Protein AF-A0AA35WJM1-F1 (afdb_monomer)

Structure (mmCIF, N/CA/C/O backbone):
data_AF-A0AA35WJM1-F1
#
_entry.id   AF-A0AA35WJM1-F1
#
loop_
_atom_site.group_PDB
_atom_site.id
_atom_site.type_symbol
_atom_site.label_atom_id
_atom_site.label_alt_id
_atom_site.label_comp_id
_atom_site.label_asym_id
_atom_site.label_entity_id
_atom_site.label_seq_id
_atom_site.pdbx_PDB_ins_code
_atom_site.Cartn_x
_atom_site.Cartn_y
_atom_site.Cartn_z
_atom_site.occupancy
_atom_site.B_iso_or_equiv
_atom_site.auth_seq_id
_atom_site.auth_comp_id
_atom_site.auth_asym_id
_atom_site.auth_atom_id
_atom_site.pdbx_PDB_model_num
ATOM 1 N N . GLN A 1 1 ? 12.726 -0.396 -6.901 1.00 80.81 1 GLN A N 1
ATOM 2 C CA . GLN A 1 1 ? 12.235 -0.522 -8.298 1.00 80.81 1 GLN A CA 1
ATOM 3 C C . GLN A 1 1 ? 11.379 0.665 -8.768 1.00 80.81 1 GLN A C 1
ATOM 5 O O . GLN A 1 1 ? 11.666 1.191 -9.836 1.00 80.81 1 GLN A O 1
ATOM 10 N N . ALA A 1 2 ? 10.385 1.154 -8.006 1.00 85.00 2 ALA A N 1
ATOM 11 C CA . ALA A 1 2 ? 9.536 2.282 -8.446 1.00 85.00 2 ALA A CA 1
ATOM 12 C C . ALA A 1 2 ? 10.323 3.560 -8.781 1.00 85.00 2 ALA A C 1
ATOM 14 O O . ALA A 1 2 ? 10.049 4.209 -9.788 1.00 85.00 2 ALA A O 1
ATOM 15 N N . ASN A 1 3 ? 11.353 3.871 -7.989 1.00 84.44 3 ASN A N 1
ATOM 16 C CA . ASN A 1 3 ? 12.222 5.023 -8.235 1.00 84.44 3 ASN A CA 1
ATOM 17 C C . ASN A 1 3 ? 12.942 4.928 -9.590 1.00 84.44 3 ASN A C 1
ATOM 19 O O . ASN A 1 3 ? 12.995 5.923 -10.305 1.00 84.44 3 ASN A O 1
ATOM 23 N N . TYR A 1 4 ? 13.419 3.738 -9.981 1.00 90.00 4 TYR A N 1
ATOM 24 C CA . TYR A 1 4 ? 14.008 3.528 -11.309 1.00 90.00 4 TYR A CA 1
ATOM 25 C C . TYR A 1 4 ? 12.977 3.760 -12.414 1.00 90.00 4 TYR A C 1
ATOM 27 O O . TYR A 1 4 ? 13.261 4.488 -13.359 1.00 90.00 4 TYR A O 1
ATOM 35 N N . SER A 1 5 ? 11.764 3.220 -12.265 1.00 89.75 5 SER A N 1
ATOM 36 C CA . SER A 1 5 ? 10.687 3.412 -13.244 1.00 89.75 5 SER A CA 1
ATOM 37 C C . SER A 1 5 ? 10.339 4.896 -13.436 1.00 89.75 5 SER A C 1
ATOM 39 O O . SER A 1 5 ? 10.295 5.377 -14.563 1.00 89.75 5 SER A O 1
ATOM 41 N N . VAL A 1 6 ? 10.184 5.657 -12.344 1.00 87.94 6 VAL A N 1
ATOM 42 C CA . VAL A 1 6 ? 9.911 7.109 -12.397 1.00 87.94 6 VAL A CA 1
ATOM 43 C C . VAL A 1 6 ? 11.079 7.900 -12.990 1.00 87.94 6 VAL A C 1
ATOM 45 O O . VAL A 1 6 ? 10.859 8.884 -13.697 1.00 87.94 6 VAL A O 1
ATOM 48 N N . HIS A 1 7 ? 12.317 7.503 -12.692 1.00 88.50 7 HIS A N 1
ATOM 49 C CA . HIS A 1 7 ? 13.517 8.148 -13.223 1.00 88.50 7 HIS A CA 1
ATOM 50 C C . HIS A 1 7 ? 13.622 7.973 -14.742 1.00 88.50 7 HIS A C 1
ATOM 52 O O . HIS A 1 7 ? 13.688 8.966 -15.464 1.00 88.50 7 HIS A O 1
ATOM 58 N N . PHE A 1 8 ? 13.552 6.730 -15.230 1.00 91.38 8 PHE A N 1
ATOM 59 C CA . PHE A 1 8 ? 13.695 6.410 -16.655 1.00 91.38 8 PHE A CA 1
ATOM 60 C C . PHE A 1 8 ? 12.439 6.703 -17.492 1.00 91.38 8 PHE A C 1
ATOM 62 O O . PHE A 1 8 ? 12.526 6.733 -18.715 1.00 91.38 8 PHE A O 1
ATOM 69 N N . SER A 1 9 ? 11.282 6.979 -16.875 1.00 90.25 9 SER A N 1
ATOM 70 C CA . SER A 1 9 ? 10.090 7.443 -17.604 1.00 90.25 9 SER A CA 1
ATOM 71 C C . SER A 1 9 ? 10.141 8.925 -17.983 1.00 90.25 9 SER A C 1
ATOM 73 O O . SER A 1 9 ? 9.301 9.395 -18.749 1.00 90.25 9 SER A O 1
ATOM 75 N N . ARG A 1 10 ? 11.070 9.698 -17.404 1.00 85.81 10 ARG A N 1
ATOM 76 C CA . ARG A 1 10 ? 11.228 11.114 -17.750 1.00 85.81 10 ARG A CA 1
ATOM 77 C C . ARG A 1 10 ? 11.947 11.217 -19.096 1.00 85.81 10 ARG A C 1
ATOM 79 O O . ARG A 1 10 ? 13.007 10.605 -19.239 1.00 85.81 10 ARG A O 1
ATOM 86 N N . PRO A 1 11 ? 11.413 11.989 -20.059 1.00 82.31 11 PRO A N 1
ATOM 87 C CA . PRO A 1 11 ? 12.089 12.207 -21.328 1.00 82.31 11 PRO A CA 1
ATOM 88 C C . PRO A 1 11 ? 13.495 12.753 -21.095 1.00 82.31 11 PRO A C 1
ATOM 90 O O . PRO A 1 11 ? 13.686 13.662 -20.282 1.00 82.31 11 PRO A O 1
ATOM 93 N N . PHE A 1 12 ? 14.464 12.205 -21.821 1.00 74.44 12 PHE A N 1
ATOM 94 C CA . PHE A 1 12 ? 15.796 12.782 -21.886 1.00 74.44 12 PHE A CA 1
ATOM 95 C C . PHE A 1 12 ? 15.701 14.208 -22.449 1.00 74.44 12 PHE A C 1
ATOM 97 O O . PHE A 1 12 ? 15.016 14.440 -23.446 1.00 74.44 12 PHE A O 1
ATOM 104 N N . GLN A 1 13 ? 16.341 15.169 -21.782 1.00 71.19 13 GLN A N 1
ATOM 105 C CA . GLN A 1 13 ? 16.438 16.544 -22.267 1.00 71.19 13 GLN A CA 1
ATOM 106 C C . GLN A 1 13 ? 17.813 16.721 -22.913 1.00 71.19 13 GLN A C 1
ATOM 108 O O . GLN A 1 13 ? 18.816 16.755 -22.208 1.00 71.19 13 GLN A O 1
ATOM 113 N N . ASP A 1 14 ? 17.847 16.870 -24.241 1.00 61.84 14 ASP A N 1
ATOM 114 C CA . ASP A 1 14 ? 19.075 16.995 -25.055 1.00 61.84 14 ASP A CA 1
ATOM 115 C C . ASP A 1 14 ? 20.048 18.099 -24.594 1.00 61.84 14 ASP A C 1
ATOM 117 O O . ASP A 1 14 ? 21.207 18.112 -24.994 1.00 61.84 14 ASP A O 1
ATOM 121 N N . SER A 1 15 ? 19.608 19.044 -23.758 1.00 63.22 15 SER A N 1
ATOM 122 C CA . SER A 1 15 ? 20.432 20.148 -23.254 1.00 63.22 15 SER A CA 1
ATOM 123 C C . SER A 1 15 ? 21.309 19.803 -22.045 1.00 63.22 15 SER A C 1
ATOM 125 O O . SER A 1 15 ? 22.095 20.649 -21.621 1.00 63.22 15 SER A O 1
ATOM 127 N N . SER A 1 16 ? 21.154 18.622 -21.441 1.00 59.75 16 SER A N 1
ATOM 128 C CA . SER A 1 16 ? 22.024 18.157 -20.357 1.00 59.75 16 SER A CA 1
ATOM 129 C C . SER A 1 16 ? 22.941 17.053 -20.872 1.00 59.75 16 SER A C 1
ATOM 131 O O . SER A 1 16 ? 22.455 15.970 -21.179 1.00 59.75 16 SER A O 1
ATOM 133 N N . ASP A 1 17 ? 24.256 17.282 -20.892 1.00 61.25 17 ASP A N 1
ATOM 134 C CA . ASP A 1 17 ? 25.304 16.282 -21.196 1.00 61.25 17 ASP A CA 1
ATOM 135 C C . ASP A 1 17 ? 25.370 15.113 -20.175 1.00 61.25 17 ASP A C 1
ATOM 137 O O . ASP A 1 17 ? 26.395 14.453 -20.027 1.00 61.25 17 ASP A O 1
ATOM 141 N N . VAL A 1 18 ? 24.301 14.863 -19.414 1.00 75.31 18 VAL A N 1
ATOM 142 C CA . VAL A 1 18 ? 24.260 13.905 -18.304 1.00 75.31 18 VAL A CA 1
ATOM 143 C C . VAL A 1 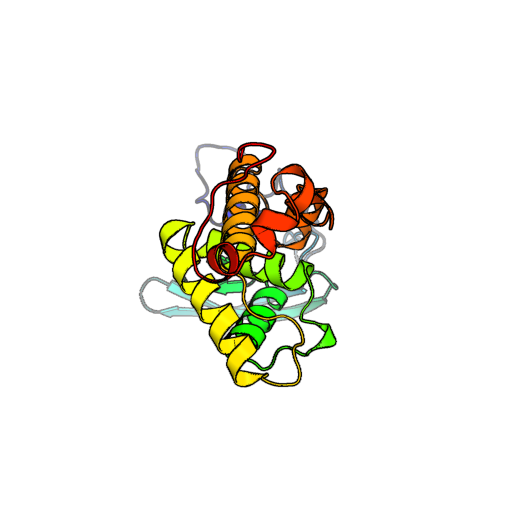18 ? 23.505 12.662 -18.747 1.00 75.31 18 VAL A C 1
ATOM 145 O O . VAL A 1 18 ? 22.308 12.718 -19.033 1.00 75.31 18 V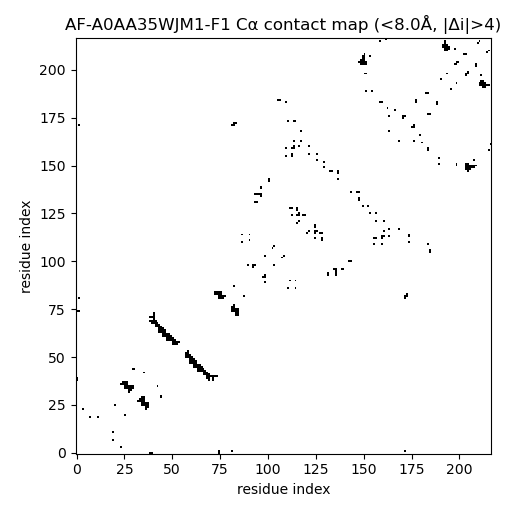AL A O 1
ATOM 148 N N . CYS A 1 19 ? 24.186 11.521 -18.779 1.00 84.88 19 CYS A N 1
ATOM 149 C CA . CYS A 1 19 ? 23.563 10.247 -19.104 1.00 84.88 19 CYS A CA 1
ATOM 150 C C . CYS A 1 19 ? 22.584 9.854 -17.985 1.00 84.88 19 CYS A C 1
ATOM 152 O O . CYS A 1 19 ? 22.898 9.956 -16.799 1.00 84.88 19 CYS A O 1
ATOM 154 N N . GLN A 1 20 ? 21.393 9.345 -18.334 1.00 87.56 20 GLN A N 1
ATOM 155 C CA . GLN A 1 20 ? 20.390 8.926 -17.338 1.00 87.56 20 GLN A CA 1
ATOM 156 C C . GLN A 1 20 ? 20.901 7.830 -16.388 1.00 87.56 20 GLN A C 1
ATOM 158 O O . GLN A 1 20 ? 20.326 7.633 -15.319 1.00 87.56 20 GLN A O 1
ATOM 163 N N . PHE A 1 21 ? 21.967 7.121 -16.762 1.00 90.25 21 PHE A N 1
ATOM 164 C CA . PHE A 1 21 ? 22.593 6.087 -15.947 1.00 90.25 21 PHE A CA 1
ATOM 165 C C . PHE A 1 21 ? 23.644 6.626 -14.964 1.00 90.25 21 PHE A C 1
ATOM 167 O O . PHE A 1 21 ? 23.962 5.923 -14.009 1.00 90.25 21 PHE A O 1
ATOM 174 N N . ASP A 1 22 ? 24.150 7.855 -15.132 1.00 88.81 22 ASP A N 1
ATOM 175 C CA . ASP A 1 22 ? 25.272 8.386 -14.334 1.00 88.81 22 ASP A CA 1
ATOM 176 C C . ASP A 1 22 ? 24.962 8.444 -12.831 1.00 88.81 22 ASP A C 1
ATOM 178 O O . ASP A 1 22 ? 25.840 8.240 -11.995 1.00 88.81 22 ASP A O 1
ATOM 182 N N . SER A 1 23 ? 23.701 8.701 -12.476 1.00 85.94 23 SER A N 1
ATOM 183 C CA . SER A 1 23 ? 23.230 8.796 -11.090 1.00 85.94 23 SER A CA 1
ATOM 184 C C . SER A 1 23 ? 22.529 7.534 -10.578 1.00 85.94 23 SER A C 1
ATOM 186 O O . SER A 1 23 ? 22.021 7.531 -9.455 1.00 85.94 23 SER A O 1
ATOM 188 N N . ILE A 1 24 ? 22.487 6.461 -11.374 1.00 91.88 24 ILE A N 1
ATOM 189 C CA . ILE A 1 24 ? 21.757 5.232 -11.051 1.00 91.88 24 ILE A CA 1
ATOM 190 C C . ILE A 1 24 ? 22.737 4.068 -10.885 1.00 91.88 24 ILE A C 1
ATOM 192 O O . ILE A 1 24 ? 23.507 3.801 -11.803 1.00 91.88 24 ILE A O 1
ATOM 196 N N . PRO A 1 25 ? 22.707 3.319 -9.767 1.00 93.00 25 PRO A N 1
ATOM 197 C CA . PRO A 1 25 ? 23.532 2.123 -9.608 1.00 93.00 25 PRO A CA 1
ATOM 198 C C . PRO A 1 25 ? 23.250 1.074 -10.697 1.00 93.00 25 PRO A C 1
ATOM 200 O O . PRO A 1 25 ? 22.142 0.544 -10.800 1.00 93.00 25 PRO A O 1
ATOM 203 N N . HIS A 1 26 ? 24.263 0.778 -11.510 1.00 95.06 26 HIS A N 1
ATOM 204 C CA . HIS A 1 26 ? 24.202 -0.192 -12.601 1.00 95.06 26 HIS A CA 1
ATOM 205 C C . HIS A 1 26 ? 25.591 -0.787 -12.870 1.00 95.06 26 HIS A C 1
ATOM 207 O O . HIS A 1 26 ? 26.607 -0.261 -12.410 1.00 95.06 26 HIS A O 1
ATOM 213 N N . HIS A 1 27 ? 25.647 -1.865 -13.648 1.00 93.12 27 HIS A N 1
ATOM 214 C CA . HIS A 1 27 ? 26.896 -2.448 -14.131 1.00 93.12 27 HIS A CA 1
ATOM 215 C C . HIS A 1 27 ? 26.836 -2.750 -15.634 1.00 93.12 27 HIS A C 1
ATOM 217 O O . HIS A 1 27 ? 25.808 -3.160 -16.168 1.00 93.12 27 HIS A O 1
ATOM 223 N N . SER A 1 28 ? 27.962 -2.592 -16.333 1.00 90.75 28 SER A N 1
ATOM 224 C CA . SER A 1 28 ? 28.066 -2.787 -17.793 1.00 90.75 28 SER A CA 1
ATOM 225 C C . SER A 1 28 ? 28.464 -4.212 -18.196 1.00 90.75 28 SER A C 1
ATOM 227 O O . SER A 1 28 ? 29.056 -4.420 -19.252 1.00 90.75 28 SER A O 1
ATOM 229 N N . SER A 1 29 ? 28.180 -5.211 -17.355 1.00 90.44 29 SER A N 1
ATOM 230 C CA . SER A 1 29 ? 28.469 -6.621 -17.675 1.00 90.44 29 SER A CA 1
ATOM 231 C C . SER A 1 29 ? 27.396 -7.289 -18.543 1.00 90.44 29 SER A C 1
ATOM 233 O O . SER A 1 29 ? 27.476 -8.493 -18.792 1.00 90.44 29 SER A O 1
ATOM 235 N N . GLY A 1 30 ? 26.396 -6.532 -19.007 1.00 87.38 30 GLY A N 1
ATOM 236 C CA . GLY A 1 30 ? 25.427 -7.029 -19.972 1.00 87.38 30 GLY A CA 1
ATOM 237 C C . GLY A 1 30 ? 26.061 -7.344 -21.325 1.00 87.38 30 GLY A C 1
ATOM 238 O O . GLY A 1 30 ? 27.142 -6.861 -21.672 1.00 87.38 30 GLY A O 1
ATOM 239 N N . HIS A 1 31 ? 25.377 -8.176 -22.107 1.00 89.19 31 HIS A N 1
ATOM 240 C CA . HIS A 1 31 ? 25.780 -8.517 -23.465 1.00 89.19 31 HIS A CA 1
ATOM 241 C C . HIS A 1 31 ? 26.066 -7.242 -24.276 1.00 89.19 31 HIS A C 1
ATOM 243 O O . HIS A 1 31 ? 25.243 -6.333 -24.306 1.00 89.19 31 HIS A O 1
ATOM 249 N N . LEU A 1 32 ? 27.242 -7.170 -24.911 1.00 91.06 32 LEU A N 1
ATOM 250 C CA . LEU A 1 32 ? 27.725 -5.993 -25.654 1.00 91.06 32 LEU A CA 1
ATOM 251 C C . LEU A 1 32 ? 27.819 -4.694 -24.826 1.00 91.06 32 LEU A C 1
ATOM 253 O O . LEU A 1 32 ? 27.781 -3.603 -25.385 1.00 91.06 32 LEU A O 1
ATOM 257 N N . GLY A 1 33 ? 27.966 -4.799 -23.504 1.00 91.75 33 GLY A N 1
ATOM 258 C CA . GLY A 1 33 ? 28.115 -3.645 -22.616 1.00 91.75 33 GLY A CA 1
ATOM 259 C C . GLY A 1 33 ? 26.803 -2.948 -22.259 1.00 91.75 33 GLY A C 1
ATOM 260 O O . GLY A 1 33 ? 26.842 -1.862 -21.682 1.00 91.75 33 GLY A O 1
ATOM 261 N N . VAL A 1 34 ? 25.648 -3.549 -22.577 1.00 93.19 34 VAL A N 1
ATOM 262 C CA . VAL A 1 34 ? 24.336 -3.009 -22.190 1.00 93.19 34 VAL A CA 1
ATOM 263 C C . VAL A 1 34 ? 24.269 -2.855 -20.659 1.00 93.19 34 VAL A C 1
ATOM 265 O O . VAL A 1 34 ? 24.566 -3.821 -19.946 1.00 93.19 34 VAL A O 1
ATOM 268 N N . PRO A 1 35 ? 23.888 -1.672 -20.135 1.00 94.44 35 PRO A N 1
ATOM 269 C CA . PRO A 1 35 ? 23.744 -1.455 -18.700 1.00 94.44 35 PRO A CA 1
ATOM 270 C C . PRO A 1 35 ? 22.697 -2.381 -18.077 1.00 94.44 35 PRO A C 1
ATOM 272 O O . PRO A 1 35 ? 21.580 -2.501 -18.581 1.00 94.44 35 PRO A O 1
ATOM 275 N N . ILE A 1 36 ? 23.039 -2.992 -16.946 1.00 94.50 36 ILE A N 1
ATOM 276 C CA . ILE A 1 36 ? 22.115 -3.755 -16.106 1.00 94.50 36 ILE A CA 1
ATOM 277 C C . ILE A 1 36 ? 21.941 -2.999 -14.794 1.00 94.50 36 ILE A C 1
ATOM 279 O O . ILE A 1 36 ? 22.919 -2.701 -14.111 1.00 94.50 36 ILE A O 1
ATOM 283 N N . LEU A 1 37 ? 20.693 -2.675 -14.462 1.00 94.31 37 LEU A N 1
ATOM 284 C CA . LEU A 1 37 ? 20.344 -2.016 -13.207 1.00 94.31 37 LEU A CA 1
ATOM 285 C C . LEU A 1 37 ? 20.508 -2.982 -12.030 1.00 94.31 37 LEU A C 1
ATOM 287 O O . LEU A 1 37 ? 20.144 -4.157 -12.123 1.00 94.31 37 LEU A O 1
ATOM 291 N N . ASN A 1 38 ? 20.998 -2.462 -10.908 1.00 91.31 38 ASN A N 1
ATOM 292 C CA . ASN A 1 38 ? 21.073 -3.229 -9.668 1.00 91.31 38 ASN A CA 1
ATOM 293 C C . ASN A 1 38 ? 19.664 -3.455 -9.084 1.00 91.31 38 ASN A C 1
ATOM 295 O O . ASN A 1 38 ? 18.702 -2.799 -9.482 1.00 91.31 38 ASN A O 1
ATOM 299 N N . ASP A 1 39 ? 19.534 -4.398 -8.148 1.00 88.75 39 ASP A N 1
ATOM 300 C CA . ASP A 1 39 ? 18.330 -4.603 -7.321 1.00 88.75 39 ASP A CA 1
ATOM 301 C C . ASP A 1 39 ? 17.005 -4.789 -8.096 1.00 88.75 39 ASP A C 1
ATOM 303 O O . ASP A 1 39 ? 15.916 -4.475 -7.606 1.00 88.75 39 ASP A O 1
ATOM 307 N N . CYS A 1 40 ? 17.078 -5.316 -9.320 1.00 91.69 40 CYS A N 1
ATOM 308 C CA . CYS A 1 40 ? 15.910 -5.713 -10.105 1.00 91.69 40 CYS A CA 1
ATOM 309 C C . CYS A 1 40 ? 15.424 -7.112 -9.701 1.00 91.69 40 CYS A C 1
ATOM 311 O O . CYS A 1 40 ? 16.243 -7.993 -9.427 1.00 91.69 40 CYS A O 1
ATOM 313 N N . SER A 1 41 ? 14.103 -7.339 -9.735 1.00 93.62 41 SER A N 1
ATOM 314 C CA . SER A 1 41 ? 13.510 -8.675 -9.519 1.00 93.62 41 SER A CA 1
ATOM 315 C C . SER A 1 41 ? 14.041 -9.716 -10.502 1.00 93.62 41 SER A C 1
ATOM 317 O O . SER A 1 41 ? 14.304 -10.859 -10.143 1.00 93.62 41 SER A O 1
ATOM 319 N N . SER A 1 42 ? 14.216 -9.316 -11.759 1.00 95.19 42 SER A N 1
ATOM 320 C CA . SER A 1 42 ? 14.732 -10.175 -12.820 1.00 95.19 42 SER A CA 1
ATOM 321 C C . SER A 1 42 ? 15.365 -9.342 -13.921 1.00 95.19 42 SER A C 1
ATOM 323 O O . SER A 1 42 ? 14.920 -8.222 -14.176 1.00 95.19 42 SER A O 1
ATOM 325 N N . VAL A 1 43 ? 16.346 -9.909 -14.619 1.00 95.88 43 VAL A N 1
ATOM 326 C CA . VAL A 1 43 ? 16.992 -9.284 -15.777 1.00 95.88 43 VAL A CA 1
ATOM 327 C C . VAL A 1 43 ? 16.916 -10.237 -16.962 1.00 95.88 43 VAL A C 1
ATOM 329 O O . VAL A 1 43 ? 17.337 -11.388 -16.868 1.00 95.88 43 VAL A O 1
ATOM 332 N N . LEU A 1 44 ? 16.409 -9.743 -18.093 1.00 96.12 44 LEU A N 1
ATOM 333 C CA . LEU A 1 44 ? 16.419 -10.441 -19.377 1.00 96.12 44 LEU A CA 1
ATOM 334 C C . LEU A 1 44 ? 17.347 -9.695 -20.334 1.00 96.12 44 LEU A C 1
ATOM 336 O O . LEU A 1 44 ? 17.087 -8.550 -20.694 1.00 96.12 44 LEU A O 1
ATOM 340 N N . GLN A 1 45 ? 18.428 -10.346 -20.751 1.00 96.44 45 GLN A N 1
ATOM 341 C CA . GLN A 1 45 ? 19.335 -9.808 -21.761 1.00 96.44 45 GLN A CA 1
ATOM 342 C C . GLN A 1 45 ? 18.958 -10.394 -23.114 1.00 96.44 45 GLN A C 1
ATOM 344 O O . GLN A 1 45 ? 18.967 -11.615 -23.289 1.00 96.44 45 GLN A O 1
ATOM 349 N N . CYS A 1 46 ? 18.637 -9.529 -24.070 1.00 96.00 46 CYS A N 1
ATOM 350 C CA . CYS A 1 46 ? 18.078 -9.923 -25.357 1.00 96.00 46 CYS A CA 1
ATOM 351 C C . CYS A 1 46 ? 18.919 -9.393 -26.521 1.00 96.00 46 CYS A C 1
ATOM 353 O O . CYS A 1 46 ? 19.571 -8.358 -26.415 1.00 96.00 46 CYS A O 1
ATOM 355 N N . SER A 1 47 ? 18.848 -10.085 -27.656 1.00 96.00 47 SER A N 1
ATOM 356 C CA . SER A 1 47 ? 19.219 -9.529 -28.965 1.00 96.00 47 SER A CA 1
ATOM 357 C C . SER A 1 47 ? 17.957 -9.218 -29.762 1.00 96.00 47 SER A C 1
ATOM 359 O O . SER A 1 47 ? 16.969 -9.949 -29.652 1.00 96.00 47 SER A O 1
ATOM 361 N N . THR A 1 48 ? 17.979 -8.152 -30.564 1.00 96.12 48 THR A N 1
ATOM 362 C CA . THR A 1 48 ? 16.879 -7.835 -31.483 1.00 96.12 48 THR A CA 1
ATOM 363 C C . THR A 1 48 ? 16.684 -8.983 -32.464 1.00 96.12 48 THR A C 1
ATOM 365 O O . THR A 1 48 ? 17.608 -9.345 -33.191 1.00 96.12 48 THR A O 1
ATOM 368 N N . HIS A 1 49 ? 15.481 -9.549 -32.476 1.00 97.38 49 HIS A N 1
ATOM 369 C CA . HIS A 1 49 ? 15.090 -10.600 -33.406 1.00 97.38 49 HIS A CA 1
ATOM 370 C C . HIS A 1 49 ? 14.242 -10.049 -34.553 1.00 97.38 49 HIS A C 1
ATOM 372 O O . HIS A 1 49 ? 14.526 -10.361 -35.705 1.00 97.38 49 HIS A O 1
ATOM 378 N N . ASP A 1 50 ? 13.238 -9.229 -34.236 1.00 97.94 50 ASP A N 1
ATOM 379 C CA . ASP A 1 50 ? 12.341 -8.610 -35.217 1.00 97.94 50 ASP A CA 1
ATOM 380 C C . ASP A 1 50 ? 11.742 -7.304 -34.654 1.00 97.94 50 ASP A C 1
ATOM 382 O O . ASP A 1 50 ? 11.744 -7.091 -33.438 1.00 97.94 50 ASP A O 1
ATOM 386 N N . MET A 1 51 ? 11.231 -6.426 -35.518 1.00 97.94 51 MET A N 1
ATOM 387 C CA . MET A 1 51 ? 10.560 -5.179 -35.133 1.00 97.94 51 MET A CA 1
ATOM 388 C C . MET A 1 51 ? 9.411 -4.872 -36.090 1.00 97.94 51 MET A C 1
ATOM 390 O O . MET A 1 51 ? 9.627 -4.676 -37.286 1.00 97.94 51 MET A O 1
ATOM 394 N N . HIS A 1 52 ? 8.193 -4.754 -35.561 1.00 97.94 52 HIS A N 1
ATOM 395 C CA . HIS A 1 52 ? 7.009 -4.386 -36.345 1.00 97.94 52 HIS A CA 1
ATOM 396 C C . HIS A 1 52 ? 6.478 -3.020 -35.916 1.00 97.94 52 HIS A C 1
ATOM 398 O O . HIS A 1 52 ? 6.424 -2.709 -34.728 1.00 97.94 52 HIS A O 1
ATOM 404 N N . THR A 1 53 ? 6.042 -2.205 -36.875 1.00 98.12 53 THR A N 1
ATOM 405 C CA . THR A 1 53 ? 5.341 -0.944 -36.588 1.00 98.12 53 THR A CA 1
ATOM 406 C C . THR A 1 53 ? 3.847 -1.209 -36.440 1.00 98.12 53 THR A C 1
ATOM 408 O O . THR A 1 53 ? 3.214 -1.719 -37.364 1.00 98.12 53 THR A O 1
ATOM 411 N N . VAL A 1 54 ? 3.281 -0.846 -35.290 1.00 97.19 54 VAL A N 1
ATOM 412 C CA . VAL A 1 54 ? 1.864 -1.021 -34.956 1.00 97.19 54 VAL A CA 1
ATOM 413 C C . VAL A 1 54 ? 1.313 0.320 -34.480 1.00 97.19 54 VAL A C 1
ATOM 415 O O . VAL A 1 54 ? 1.531 0.727 -33.341 1.00 97.19 54 VAL A O 1
ATOM 418 N N . GLY A 1 55 ? 0.606 1.021 -35.369 1.00 96.56 55 GLY A N 1
ATOM 419 C CA . GLY A 1 55 ? 0.109 2.370 -35.091 1.00 96.56 55 GLY A CA 1
ATOM 420 C C . GLY A 1 55 ? 1.256 3.358 -34.869 1.00 96.56 55 GLY A C 1
ATOM 421 O O . GLY A 1 55 ? 2.093 3.548 -35.747 1.00 96.56 55 GLY A O 1
ATOM 422 N N . ASP A 1 56 ? 1.273 3.977 -33.694 1.00 97.12 56 ASP A N 1
ATOM 423 C CA . ASP A 1 56 ? 2.276 4.929 -33.207 1.00 97.12 56 ASP A CA 1
ATOM 424 C C . ASP A 1 56 ? 3.401 4.274 -32.379 1.00 97.12 56 ASP A C 1
ATOM 426 O O . ASP A 1 56 ? 4.243 4.977 -31.822 1.00 97.12 56 ASP A O 1
ATOM 430 N N . HIS A 1 57 ? 3.448 2.939 -32.310 1.00 96.88 57 HIS A N 1
ATOM 431 C CA . HIS A 1 57 ? 4.445 2.188 -31.543 1.00 96.88 57 HIS A CA 1
ATOM 432 C C . HIS A 1 57 ? 5.244 1.212 -32.420 1.00 96.88 57 HIS A C 1
ATOM 434 O O . HIS A 1 57 ? 4.768 0.712 -33.442 1.00 96.88 57 HIS A O 1
ATOM 440 N N . HIS A 1 58 ? 6.458 0.878 -31.976 1.00 97.25 58 HIS A N 1
ATOM 441 C CA . HIS A 1 58 ? 7.233 -0.245 -32.504 1.00 97.25 58 HIS A CA 1
ATOM 442 C C . HIS A 1 58 ? 7.212 -1.399 -31.503 1.00 97.25 58 HIS A C 1
ATOM 444 O O . HIS A 1 58 ? 7.639 -1.246 -30.359 1.00 97.25 58 HIS A O 1
ATOM 450 N N . VAL A 1 59 ? 6.741 -2.564 -31.939 1.00 97.19 59 VAL A N 1
ATOM 451 C CA . VAL A 1 59 ? 6.816 -3.807 -31.170 1.00 97.19 59 VAL A CA 1
ATOM 452 C C . VAL A 1 59 ? 8.140 -4.481 -31.501 1.00 97.19 59 VAL A C 1
ATOM 454 O O . VAL A 1 59 ? 8.351 -4.922 -32.629 1.00 97.19 59 VAL A O 1
ATOM 457 N N . TRP A 1 60 ? 9.034 -4.547 -30.517 1.00 97.31 60 TRP A N 1
ATOM 458 C CA . TRP A 1 60 ? 10.328 -5.214 -30.636 1.00 97.31 60 TRP A CA 1
ATOM 459 C C . TRP A 1 60 ? 10.240 -6.635 -30.087 1.00 97.31 60 TRP A C 1
ATOM 461 O O . TRP A 1 60 ? 9.882 -6.845 -28.928 1.00 97.31 60 TRP A O 1
ATOM 471 N N . TYR A 1 61 ? 10.618 -7.613 -30.903 1.00 97.38 61 TYR A N 1
ATOM 472 C CA . TYR A 1 61 ? 10.748 -9.006 -30.501 1.00 97.38 61 TYR A CA 1
ATOM 473 C C . TYR A 1 61 ? 12.214 -9.281 -30.171 1.00 97.38 61 TYR A C 1
ATOM 475 O O . TYR A 1 61 ? 13.091 -9.148 -31.025 1.00 97.38 61 TYR A O 1
ATOM 483 N N . GLY A 1 62 ? 12.494 -9.644 -28.920 1.00 96.94 62 GLY A N 1
ATOM 484 C CA . GLY A 1 62 ? 13.842 -9.949 -28.445 1.00 96.94 62 GLY A CA 1
ATOM 485 C C . GLY A 1 62 ? 14.068 -11.451 -28.281 1.00 96.94 62 GLY A C 1
ATOM 486 O O . GLY A 1 62 ? 13.276 -12.130 -27.630 1.00 96.94 62 GLY A O 1
ATOM 487 N N . LYS A 1 63 ? 15.177 -11.979 -28.809 1.00 97.56 63 LYS A N 1
ATOM 488 C CA . LYS A 1 63 ? 15.657 -13.323 -28.465 1.00 97.56 63 LYS A CA 1
ATOM 489 C C . LYS A 1 63 ? 16.435 -13.248 -27.153 1.00 97.56 63 LYS A C 1
ATOM 491 O O . LYS A 1 63 ? 17.498 -12.625 -27.118 1.00 97.56 63 LYS A O 1
ATOM 496 N N . VAL A 1 64 ? 15.929 -13.901 -26.106 1.00 97.44 64 VAL A N 1
ATOM 497 C CA . VAL A 1 64 ? 16.591 -13.976 -24.794 1.00 97.44 64 VAL A CA 1
ATOM 498 C C . VAL A 1 64 ? 17.909 -14.744 -24.924 1.00 97.44 64 VAL A C 1
ATOM 500 O O . VAL A 1 64 ? 17.936 -15.885 -25.382 1.00 97.44 64 VAL A O 1
ATOM 503 N N . LEU A 1 65 ? 19.003 -14.093 -24.536 1.00 96.75 65 LEU A N 1
ATOM 504 C CA . LEU A 1 65 ? 20.359 -14.641 -24.509 1.00 96.75 65 LEU A CA 1
ATOM 505 C C . LEU A 1 65 ? 20.747 -15.097 -23.102 1.00 96.75 65 LEU A C 1
ATOM 507 O O . LEU A 1 65 ? 21.417 -16.113 -22.939 1.00 96.75 65 LEU A O 1
ATOM 511 N N . HIS A 1 66 ? 20.325 -14.336 -22.092 1.00 95.88 66 HIS A N 1
ATOM 512 C CA . HIS A 1 66 ? 20.574 -14.622 -20.687 1.00 95.88 66 HIS A CA 1
ATOM 513 C C . HIS A 1 66 ? 19.398 -14.145 -19.832 1.00 95.88 66 HIS A C 1
ATOM 515 O O . HIS A 1 66 ? 18.769 -13.134 -20.151 1.00 95.88 66 HIS A O 1
ATOM 521 N N . ALA A 1 67 ? 19.124 -14.861 -18.745 1.00 96.62 67 ALA A N 1
ATOM 522 C CA . ALA A 1 67 ? 18.104 -14.516 -17.768 1.00 96.62 67 ALA A CA 1
ATOM 523 C C . ALA A 1 67 ? 18.653 -14.733 -16.356 1.00 96.62 67 ALA A C 1
ATOM 525 O O . ALA A 1 67 ? 19.284 -15.756 -16.090 1.00 96.62 67 ALA A O 1
ATOM 526 N N . SER A 1 68 ? 18.386 -13.789 -15.462 1.00 94.44 68 SER A N 1
ATOM 527 C CA . SER A 1 68 ? 18.671 -13.913 -14.035 1.00 94.44 68 SER A CA 1
ATOM 528 C C . SER A 1 68 ? 17.480 -13.438 -13.206 1.00 94.44 68 SER A C 1
ATOM 530 O O . SER A 1 68 ? 16.650 -12.654 -13.674 1.00 94.44 68 SER A O 1
ATOM 532 N N . GLN A 1 69 ? 17.395 -13.935 -11.975 1.00 95.31 69 GLN A N 1
ATOM 533 C CA . GLN A 1 69 ? 16.366 -13.586 -11.001 1.00 95.31 69 GLN A CA 1
ATOM 534 C C . GLN A 1 69 ? 17.012 -13.324 -9.644 1.00 95.31 69 GLN A C 1
ATOM 536 O O . GLN A 1 69 ? 18.030 -13.939 -9.324 1.00 95.31 69 GLN A O 1
ATOM 541 N N . ASN A 1 70 ? 16.388 -12.455 -8.861 1.00 90.25 70 ASN A N 1
ATOM 542 C CA . ASN A 1 70 ? 16.720 -12.185 -7.469 1.00 90.25 70 ASN A CA 1
ATOM 543 C C . ASN A 1 70 ? 15.440 -12.264 -6.626 1.00 90.25 70 ASN A C 1
ATOM 545 O O . ASN A 1 70 ? 14.334 -12.243 -7.164 1.00 90.25 70 ASN A O 1
ATOM 549 N N . ASP A 1 71 ? 15.587 -12.268 -5.303 1.00 86.75 71 ASP A N 1
ATOM 550 C CA . ASP A 1 71 ? 14.450 -12.340 -4.374 1.00 86.75 71 ASP A CA 1
ATOM 551 C C . ASP A 1 71 ? 13.707 -11.002 -4.197 1.00 86.75 71 ASP A C 1
ATOM 553 O O . ASP A 1 71 ? 12.723 -10.926 -3.462 1.00 86.75 71 ASP A O 1
ATOM 557 N N . THR A 1 72 ? 14.146 -9.933 -4.873 1.00 85.19 72 THR A N 1
ATOM 558 C CA . THR A 1 72 ? 13.467 -8.633 -4.834 1.00 85.19 72 THR A CA 1
ATOM 559 C C . THR A 1 72 ? 12.023 -8.783 -5.336 1.00 85.19 72 THR A C 1
ATOM 561 O O . THR A 1 72 ? 11.828 -9.153 -6.499 1.00 85.19 72 THR A O 1
ATOM 564 N N . PRO A 1 73 ? 10.995 -8.440 -4.537 1.00 84.81 73 PRO A N 1
ATOM 565 C CA . PRO A 1 73 ? 9.599 -8.560 -4.955 1.00 84.81 73 PRO A CA 1
ATOM 566 C C . PRO A 1 73 ? 9.288 -7.705 -6.193 1.00 84.81 73 PRO A C 1
ATOM 568 O O . PRO A 1 73 ? 9.777 -6.573 -6.267 1.00 84.81 73 PRO A O 1
ATOM 571 N N . PRO A 1 74 ? 8.473 -8.185 -7.155 1.00 89.38 74 PRO A N 1
ATOM 572 C CA . PRO A 1 74 ? 8.141 -7.415 -8.349 1.00 89.38 74 PRO A CA 1
ATOM 573 C C . PRO A 1 74 ? 7.337 -6.163 -8.013 1.00 89.38 74 PRO A C 1
ATOM 575 O O . PRO A 1 74 ? 6.485 -6.168 -7.123 1.00 89.38 74 PRO A O 1
ATOM 578 N N . LEU A 1 75 ? 7.558 -5.111 -8.797 1.00 87.44 75 LEU A N 1
ATOM 579 C CA . LEU A 1 75 ? 6.724 -3.919 -8.772 1.00 87.44 75 LEU A CA 1
ATOM 580 C C . LEU A 1 75 ? 5.508 -4.111 -9.680 1.00 87.44 75 LEU A C 1
ATOM 582 O O . LEU A 1 75 ? 5.662 -4.399 -10.866 1.00 87.44 75 LEU A O 1
ATOM 586 N N . LEU A 1 76 ? 4.310 -3.891 -9.147 1.00 88.25 76 LEU A N 1
ATOM 587 C CA . LEU A 1 76 ? 3.084 -3.854 -9.935 1.00 88.25 76 LEU A CA 1
ATOM 588 C C . LEU A 1 76 ? 2.780 -2.407 -10.346 1.00 88.25 76 LEU A C 1
ATOM 590 O O . LEU A 1 76 ? 2.893 -1.491 -9.535 1.00 88.25 76 LEU A O 1
ATOM 594 N N . TYR A 1 77 ? 2.368 -2.201 -11.596 1.00 85.69 77 TYR A N 1
ATOM 595 C CA . TYR A 1 77 ? 1.808 -0.934 -12.066 1.00 85.69 77 TYR A CA 1
ATOM 596 C C . TYR A 1 77 ? 0.411 -1.182 -12.633 1.00 85.69 77 TYR A C 1
ATOM 598 O O . TYR A 1 77 ? 0.257 -1.894 -13.625 1.00 85.69 77 TYR A O 1
ATOM 606 N N . TYR A 1 78 ? -0.607 -0.623 -11.983 1.00 83.56 78 TYR A N 1
ATOM 607 C CA . TYR A 1 78 ? -2.009 -0.786 -12.362 1.00 83.56 78 TYR A CA 1
ATOM 608 C C . TYR A 1 78 ? -2.801 0.464 -11.982 1.00 83.56 78 TYR A C 1
ATOM 610 O O . TYR A 1 78 ? -2.562 1.057 -10.933 1.00 83.56 78 TYR A O 1
ATOM 618 N N . ASP A 1 79 ? -3.731 0.863 -12.852 1.00 81.19 79 ASP A N 1
ATOM 619 C CA . ASP A 1 79 ? -4.564 2.061 -12.686 1.00 81.19 79 ASP A CA 1
ATOM 620 C C . ASP A 1 79 ? -3.756 3.321 -12.322 1.00 81.19 79 ASP A C 1
ATOM 622 O O . ASP A 1 79 ? -4.021 4.034 -11.358 1.00 81.19 79 ASP A O 1
ATOM 626 N N . ARG A 1 80 ? -2.700 3.571 -13.107 1.00 80.19 80 ARG A N 1
ATOM 627 C CA . ARG A 1 80 ? -1.797 4.725 -12.975 1.00 80.19 80 ARG A CA 1
ATOM 628 C C . ARG A 1 80 ? -1.036 4.824 -11.642 1.00 80.19 80 ARG A C 1
ATOM 630 O O . ARG A 1 80 ? -0.399 5.851 -11.409 1.00 80.19 80 ARG A O 1
ATOM 637 N N . SER A 1 81 ? -1.024 3.781 -10.810 1.00 77.81 81 SER A N 1
ATOM 638 C CA . SER A 1 81 ? -0.272 3.747 -9.551 1.00 77.81 81 SER A CA 1
ATOM 639 C 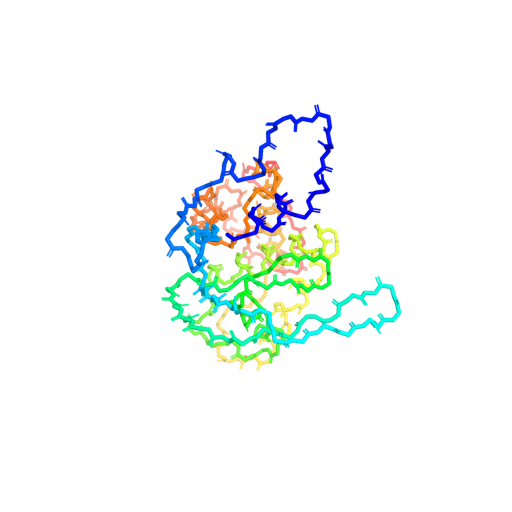C . SER A 1 81 ? 0.645 2.525 -9.431 1.00 77.81 81 SER A C 1
ATOM 641 O O . SER A 1 81 ? 0.434 1.486 -10.059 1.00 77.81 81 SER A O 1
ATOM 643 N N . TYR A 1 82 ? 1.703 2.676 -8.628 1.00 83.06 82 TYR A N 1
ATOM 644 C CA . TYR A 1 82 ? 2.598 1.583 -8.250 1.00 83.06 82 TYR A CA 1
ATOM 645 C C . TYR A 1 82 ? 2.064 0.853 -7.018 1.00 83.06 82 TYR A C 1
ATOM 647 O O . TYR A 1 82 ? 1.557 1.496 -6.102 1.00 83.06 82 TYR A O 1
ATOM 655 N N . ARG A 1 83 ? 2.206 -0.473 -7.002 1.00 81.75 83 ARG A N 1
ATOM 656 C CA . ARG A 1 83 ? 1.671 -1.393 -5.988 1.00 81.75 83 ARG A CA 1
ATOM 657 C C . ARG A 1 83 ? 2.657 -2.532 -5.718 1.00 81.75 83 ARG A C 1
ATOM 659 O O . ARG A 1 83 ? 3.542 -2.801 -6.537 1.00 81.75 83 ARG A O 1
ATOM 666 N N . SER A 1 84 ? 2.470 -3.235 -4.604 1.00 84.06 84 SER A N 1
ATOM 667 C CA . SER A 1 84 ? 3.136 -4.512 -4.331 1.00 84.06 84 SER A CA 1
ATOM 668 C C . SER A 1 84 ? 2.169 -5.679 -4.583 1.00 84.06 84 SER A C 1
ATOM 670 O O . SER A 1 84 ? 0.960 -5.557 -4.388 1.00 84.06 84 SER A O 1
ATOM 672 N N . ILE A 1 85 ? 2.684 -6.830 -5.027 1.00 84.50 85 ILE A N 1
ATOM 673 C CA . ILE A 1 85 ? 1.854 -8.034 -5.237 1.00 84.50 85 ILE A CA 1
ATOM 674 C C . ILE A 1 85 ? 1.287 -8.553 -3.905 1.00 84.50 85 ILE A C 1
ATOM 676 O O . ILE A 1 85 ? 0.154 -9.042 -3.857 1.00 84.50 85 ILE A O 1
ATOM 680 N N . GLY A 1 86 ? 2.073 -8.450 -2.828 1.00 84.44 86 GLY A N 1
ATOM 681 C CA . GLY A 1 86 ? 1.658 -8.867 -1.489 1.00 84.44 86 GLY A CA 1
ATOM 682 C C . GLY A 1 86 ? 0.452 -8.072 -0.997 1.00 84.44 86 GLY A C 1
ATOM 683 O O . GLY A 1 86 ? -0.519 -8.670 -0.539 1.00 84.44 86 GLY A O 1
ATOM 684 N N . ASP A 1 87 ? 0.467 -6.751 -1.182 1.00 86.31 87 ASP A N 1
ATOM 685 C CA . ASP A 1 87 ? -0.635 -5.880 -0.772 1.00 86.31 87 ASP A CA 1
ATOM 686 C C . ASP A 1 87 ? -1.917 -6.146 -1.563 1.00 86.31 87 ASP A C 1
ATOM 688 O O . ASP A 1 87 ? -2.983 -6.251 -0.966 1.00 86.31 87 ASP A O 1
ATOM 692 N N . GLU A 1 88 ? -1.836 -6.345 -2.881 1.00 86.94 88 GLU A N 1
ATOM 693 C CA . GLU A 1 88 ? -3.018 -6.697 -3.686 1.00 86.94 88 GLU A CA 1
ATOM 694 C C . GLU A 1 88 ? -3.622 -8.041 -3.271 1.00 86.94 88 GLU A C 1
ATOM 696 O O . GLU A 1 88 ? -4.842 -8.197 -3.184 1.00 86.94 88 GLU A O 1
ATOM 701 N N . THR A 1 89 ? -2.770 -9.022 -2.971 1.00 89.38 89 THR A N 1
ATOM 702 C CA . THR A 1 89 ? -3.223 -10.334 -2.492 1.00 89.38 89 THR A CA 1
ATOM 703 C C . THR A 1 89 ? -3.907 -10.204 -1.130 1.00 89.38 89 THR A C 1
ATOM 705 O O . THR A 1 89 ? -4.981 -10.772 -0.922 1.00 89.38 89 THR A O 1
ATOM 708 N N . PHE A 1 90 ? -3.321 -9.413 -0.230 1.00 93.62 90 PHE A N 1
ATOM 709 C CA . PHE A 1 90 ? -3.861 -9.126 1.093 1.00 93.62 90 PHE A CA 1
ATOM 710 C C . PHE A 1 90 ? -5.203 -8.378 1.026 1.00 93.62 90 PHE A C 1
ATOM 712 O O . PHE A 1 90 ? -6.182 -8.830 1.622 1.00 93.62 90 PHE A O 1
ATOM 719 N N . ILE A 1 91 ? -5.285 -7.276 0.271 1.00 94.50 91 ILE A N 1
ATOM 720 C CA . ILE A 1 91 ? -6.511 -6.478 0.125 1.00 94.50 91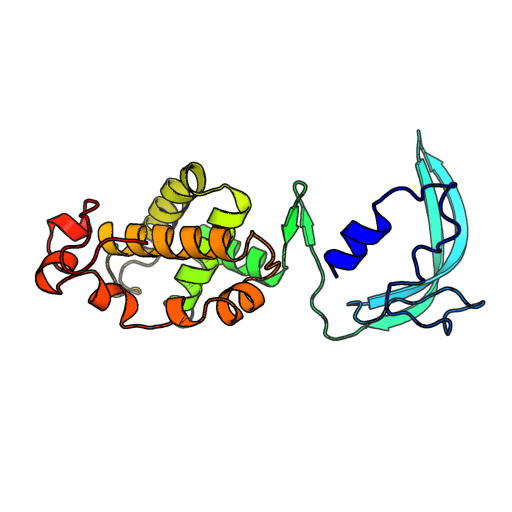 ILE A CA 1
ATOM 721 C C . ILE A 1 91 ? -7.627 -7.322 -0.475 1.00 94.50 91 ILE A C 1
ATOM 723 O O . ILE A 1 91 ? -8.733 -7.332 0.061 1.00 94.50 91 ILE A O 1
ATOM 727 N N . ARG A 1 92 ? -7.333 -8.122 -1.503 1.00 93.69 92 ARG A N 1
ATOM 728 C CA . ARG A 1 92 ? -8.320 -9.035 -2.079 1.00 93.69 92 ARG A CA 1
ATOM 729 C C . ARG A 1 92 ? -8.823 -10.059 -1.060 1.00 93.69 92 ARG A C 1
ATOM 731 O O . ARG A 1 92 ? -10.026 -10.322 -1.009 1.00 93.69 92 ARG A O 1
ATOM 738 N N . ALA A 1 93 ? -7.936 -10.646 -0.256 1.00 94.12 93 ALA A N 1
ATOM 739 C CA . ALA A 1 93 ? -8.328 -11.595 0.787 1.00 94.12 93 ALA A CA 1
ATOM 740 C C . ALA A 1 93 ? -9.195 -10.932 1.872 1.00 94.12 93 ALA A C 1
ATOM 742 O O . ALA A 1 93 ? -10.155 -11.535 2.353 1.00 94.12 93 ALA A O 1
ATOM 743 N N . PHE A 1 94 ? -8.899 -9.681 2.226 1.00 95.56 94 PHE A N 1
ATOM 744 C CA . PHE A 1 94 ? -9.724 -8.880 3.127 1.00 95.56 94 PHE A CA 1
ATOM 745 C C . PHE A 1 94 ? -11.110 -8.582 2.531 1.00 95.56 94 PHE A C 1
ATOM 747 O O . PHE A 1 94 ? -12.123 -8.898 3.155 1.00 95.56 94 PHE A O 1
ATOM 754 N N . GLU A 1 95 ? -11.171 -8.036 1.314 1.00 94.44 95 GLU A N 1
ATOM 755 C CA . GLU A 1 95 ? -12.416 -7.650 0.629 1.00 94.44 95 GLU A CA 1
ATOM 756 C C . GLU A 1 95 ? -13.355 -8.836 0.384 1.00 94.44 95 GLU A C 1
ATOM 758 O O . GLU A 1 95 ? -14.575 -8.703 0.471 1.00 94.44 95 GLU A O 1
ATOM 763 N N . THR A 1 96 ? -12.789 -10.010 0.100 1.00 94.56 96 THR A N 1
ATOM 764 C CA . THR A 1 96 ? -13.548 -11.254 -0.113 1.00 94.56 96 THR A CA 1
ATOM 765 C C . THR A 1 96 ? -13.787 -12.049 1.172 1.00 94.56 96 THR A C 1
ATOM 767 O O . THR A 1 96 ? -14.363 -13.135 1.123 1.00 94.56 96 THR A O 1
ATOM 770 N N . ALA A 1 97 ? -13.382 -11.506 2.324 1.00 93.12 97 ALA A N 1
ATOM 771 C CA . ALA A 1 97 ? -13.500 -12.122 3.642 1.00 93.12 97 ALA A CA 1
ATOM 772 C C . ALA A 1 97 ? -12.843 -13.511 3.776 1.00 93.12 97 ALA A C 1
ATOM 774 O O . ALA A 1 97 ? -13.265 -14.322 4.603 1.00 93.12 97 ALA A O 1
ATOM 775 N N . THR A 1 98 ? -11.790 -13.774 2.994 1.00 92.94 98 THR A N 1
ATOM 776 C CA . THR A 1 98 ? -11.017 -15.027 3.012 1.00 92.94 98 THR A CA 1
ATOM 777 C C . THR A 1 98 ? -9.699 -14.935 3.779 1.00 92.94 98 THR A C 1
ATOM 779 O O . THR A 1 98 ? -9.021 -15.952 3.908 1.00 92.94 98 THR A O 1
ATOM 782 N N . LEU A 1 99 ? -9.308 -13.747 4.256 1.00 92.19 99 LEU A N 1
ATOM 783 C CA . LEU A 1 99 ? -8.135 -13.567 5.121 1.00 92.19 99 LEU A CA 1
ATOM 784 C C . LEU A 1 99 ? -8.261 -14.459 6.369 1.00 92.19 99 LEU A C 1
ATOM 786 O O . LEU A 1 99 ? -9.333 -14.503 6.982 1.00 92.19 99 LEU A O 1
ATOM 790 N N . GLY A 1 100 ? -7.200 -15.178 6.741 1.00 88.25 100 GLY A N 1
ATOM 791 C CA . GLY A 1 100 ? -7.228 -16.116 7.861 1.00 88.25 100 GLY A CA 1
ATOM 792 C C . GLY A 1 100 ? -7.424 -15.423 9.214 1.00 88.25 100 GLY A C 1
ATOM 793 O O . GLY A 1 100 ? -7.028 -14.278 9.408 1.00 88.25 100 GLY A O 1
ATOM 794 N N . TYR A 1 101 ? -7.998 -16.130 10.195 1.00 84.31 101 TYR A N 1
ATOM 795 C CA . TYR A 1 101 ? -8.201 -15.569 11.542 1.00 84.31 101 TYR A CA 1
ATOM 796 C C . TYR A 1 101 ? -6.881 -15.157 12.218 1.00 84.31 101 TYR A C 1
ATOM 798 O O . TYR A 1 101 ? -6.830 -14.132 12.890 1.00 84.31 101 TYR A O 1
ATOM 806 N N . GLU A 1 102 ? -5.810 -15.930 12.022 1.00 87.25 102 GLU A N 1
ATOM 807 C CA . GLU A 1 102 ? -4.481 -15.624 12.573 1.00 87.25 102 GLU A CA 1
ATOM 808 C C . GLU A 1 102 ? -3.859 -14.366 11.948 1.00 87.25 102 GLU A C 1
ATOM 810 O O . GLU A 1 102 ? -3.016 -13.722 12.566 1.00 87.25 102 GLU A O 1
ATOM 815 N N . GLU A 1 103 ? -4.320 -13.982 10.757 1.00 88.56 103 GLU A N 1
ATOM 816 C CA . GLU A 1 103 ? -3.887 -12.787 10.036 1.00 88.56 103 GLU A CA 1
ATOM 817 C C . GLU A 1 103 ? -4.739 -11.556 10.388 1.00 88.56 103 GLU A C 1
ATOM 819 O O . GLU A 1 103 ? -4.392 -10.443 10.003 1.00 88.56 103 GLU A O 1
ATOM 824 N N . TRP A 1 104 ? -5.825 -11.709 11.160 1.00 90.56 104 TRP A N 1
ATOM 825 C CA . TRP A 1 104 ? -6.675 -10.608 11.638 1.00 90.56 104 TRP A CA 1
ATOM 826 C C . TRP A 1 104 ? -6.025 -9.847 12.811 1.00 90.56 104 TRP A C 1
ATOM 828 O O . TRP A 1 104 ? -6.558 -9.754 13.920 1.00 90.56 104 TRP A O 1
ATOM 838 N N . THR A 1 105 ? -4.822 -9.329 12.575 1.00 92.69 105 THR A N 1
ATOM 839 C CA . THR A 1 105 ? -3.963 -8.669 13.565 1.00 92.69 105 THR A CA 1
ATOM 840 C C . THR A 1 105 ? -4.087 -7.147 13.506 1.00 92.69 105 THR A C 1
ATOM 842 O O . THR A 1 105 ? -4.641 -6.586 12.560 1.00 92.69 105 THR A O 1
ATOM 845 N N . HIS A 1 106 ? -3.545 -6.444 14.507 1.00 94.06 106 HIS A N 1
ATOM 846 C CA . HIS A 1 106 ? -3.432 -4.978 14.468 1.00 94.06 106 HIS A CA 1
ATOM 847 C C . HIS A 1 106 ? -2.666 -4.500 13.226 1.00 94.06 106 HIS A C 1
ATOM 849 O O . HIS A 1 106 ? -3.128 -3.610 12.517 1.00 94.06 106 HIS A O 1
ATOM 855 N N . GLU A 1 107 ? -1.551 -5.159 12.902 1.00 95.00 107 GLU A N 1
ATOM 856 C CA . GLU A 1 107 ? -0.755 -4.846 11.713 1.00 95.00 107 GLU A CA 1
ATOM 857 C C . GLU A 1 107 ? -1.573 -4.979 10.422 1.00 95.00 107 GLU A C 1
ATOM 859 O O . GLU A 1 107 ? -1.507 -4.096 9.571 1.00 95.00 107 GLU A O 1
ATOM 864 N N . ALA A 1 108 ? -2.409 -6.014 10.293 1.00 94.25 108 ALA A N 1
ATOM 865 C CA . ALA A 1 108 ? -3.290 -6.162 9.137 1.00 94.25 108 ALA A CA 1
ATOM 866 C C . ALA A 1 108 ? -4.281 -4.993 9.004 1.00 94.25 108 ALA A C 1
ATOM 868 O O . ALA A 1 108 ? -4.533 -4.519 7.895 1.00 94.25 108 ALA A O 1
ATOM 869 N N . HIS A 1 109 ? -4.801 -4.464 10.116 1.00 95.62 109 HIS A N 1
ATOM 870 C CA . HIS A 1 109 ? -5.668 -3.283 10.077 1.00 95.62 109 HIS A CA 1
ATOM 871 C C . HIS A 1 109 ? -4.903 -2.031 9.628 1.00 95.62 109 HIS A C 1
ATOM 873 O O . HIS A 1 109 ? -5.426 -1.265 8.818 1.00 95.62 109 HIS A O 1
ATOM 879 N N . LEU A 1 110 ? -3.664 -1.838 10.097 1.00 97.12 110 LEU A N 1
ATOM 880 C CA . LEU A 1 110 ? -2.801 -0.741 9.643 1.00 97.12 110 LEU A CA 1
ATOM 881 C C . LEU A 1 110 ? -2.470 -0.871 8.150 1.00 97.12 110 LEU A C 1
ATOM 883 O O . LEU A 1 110 ? -2.596 0.109 7.418 1.00 97.12 110 LEU A O 1
ATOM 887 N N . ARG A 1 111 ? -2.110 -2.078 7.692 1.00 96.19 111 ARG A N 1
ATOM 888 C CA . ARG A 1 111 ? -1.815 -2.394 6.286 1.00 96.19 111 ARG A CA 1
ATOM 889 C C . ARG A 1 111 ? -3.008 -2.090 5.393 1.00 96.19 111 ARG A C 1
ATOM 891 O O . ARG A 1 111 ? -2.862 -1.430 4.366 1.00 96.19 111 ARG A O 1
ATOM 898 N N . MET A 1 112 ? -4.197 -2.520 5.804 1.00 97.19 112 MET A N 1
ATOM 899 C CA . MET A 1 112 ? -5.450 -2.254 5.102 1.00 97.19 112 MET A CA 1
ATOM 900 C C . MET A 1 112 ? -5.765 -0.754 5.047 1.00 97.19 112 MET A C 1
ATOM 902 O O . MET A 1 112 ? -6.022 -0.224 3.965 1.00 97.19 112 MET A O 1
ATOM 906 N N . ALA A 1 113 ? -5.671 -0.045 6.176 1.00 97.81 113 ALA A N 1
ATOM 907 C CA . ALA A 1 113 ? -5.899 1.396 6.219 1.00 97.81 113 ALA A CA 1
ATOM 908 C C . ALA A 1 113 ? -4.906 2.162 5.330 1.00 97.81 113 ALA A C 1
ATOM 910 O O . ALA A 1 113 ? -5.327 3.009 4.546 1.00 97.81 113 ALA A O 1
ATOM 911 N N . TRP A 1 114 ? -3.612 1.839 5.401 1.00 97.00 114 TRP A N 1
ATOM 912 C CA . TRP A 1 114 ? -2.568 2.469 4.590 1.00 97.00 114 TRP A CA 1
ATOM 913 C C . TRP A 1 114 ? -2.813 2.276 3.088 1.00 97.00 114 TRP A C 1
ATOM 915 O O . TRP A 1 114 ? -2.776 3.249 2.335 1.00 97.00 114 TRP A O 1
ATOM 925 N N . ASN A 1 115 ? -3.153 1.059 2.653 1.00 95.06 115 ASN A N 1
ATOM 926 C CA . ASN A 1 115 ? -3.447 0.767 1.247 1.00 95.06 115 ASN A CA 1
ATOM 927 C C . ASN A 1 115 ? -4.649 1.576 0.722 1.00 95.06 115 ASN A C 1
ATOM 929 O O . ASN A 1 115 ? -4.559 2.215 -0.326 1.00 95.06 115 ASN A O 1
ATOM 933 N N . TYR A 1 116 ? -5.766 1.625 1.457 1.00 96.19 116 TYR A N 1
ATOM 934 C CA . TYR A 1 116 ? -6.922 2.421 1.024 1.00 96.19 116 TYR A CA 1
ATOM 935 C C . TYR A 1 116 ? -6.654 3.929 1.072 1.00 96.19 116 TYR A C 1
ATOM 937 O O . TYR A 1 116 ? -7.096 4.656 0.179 1.00 96.19 116 TYR A O 1
ATOM 945 N N . LEU A 1 117 ? -5.941 4.414 2.093 1.00 96.69 117 LEU A N 1
ATOM 946 C CA . LEU A 1 117 ? -5.639 5.837 2.260 1.00 96.69 117 LEU A CA 1
ATOM 947 C C . LEU A 1 117 ? -4.686 6.355 1.185 1.00 96.69 117 LEU A C 1
ATOM 949 O O . LEU A 1 117 ? -4.948 7.411 0.613 1.00 96.69 117 LEU A O 1
ATOM 953 N N . THR A 1 118 ? -3.628 5.609 0.872 1.00 92.62 118 THR A N 1
ATOM 954 C CA . THR A 1 118 ? -2.682 5.974 -0.194 1.00 92.62 118 THR A CA 1
ATOM 955 C C . THR A 1 118 ? -3.331 5.941 -1.576 1.00 92.62 118 THR A C 1
ATOM 957 O O . THR A 1 118 ? -2.977 6.746 -2.437 1.00 92.62 118 THR A O 1
ATOM 960 N N . LEU A 1 119 ? -4.313 5.060 -1.790 1.00 90.44 119 LEU A N 1
ATOM 961 C CA . LEU A 1 119 ? -5.001 4.944 -3.072 1.00 90.44 119 LEU A CA 1
ATOM 962 C C . LEU A 1 119 ? -6.115 5.980 -3.271 1.00 90.44 119 LEU A C 1
ATOM 964 O O . LEU A 1 119 ? -6.256 6.549 -4.354 1.00 90.44 119 LEU A O 1
ATOM 968 N N . HIS A 1 120 ? -6.951 6.196 -2.257 1.00 93.06 120 HIS A N 1
ATOM 969 C CA . HIS A 1 120 ? -8.187 6.967 -2.409 1.00 93.06 120 HIS A CA 1
ATOM 970 C C . HIS A 1 120 ? -8.170 8.323 -1.694 1.00 93.06 120 HIS A C 1
ATOM 972 O O . HIS A 1 120 ? -9.043 9.154 -1.962 1.00 93.06 120 HIS A O 1
ATOM 978 N N . GLY A 1 121 ? -7.205 8.560 -0.803 1.00 93.81 121 GLY A N 1
ATOM 979 C CA . GLY A 1 121 ? -7.229 9.672 0.147 1.00 93.81 121 GLY A CA 1
ATOM 980 C C . GLY A 1 121 ? -8.241 9.454 1.278 1.00 93.81 121 GLY A C 1
ATOM 981 O O . GLY A 1 121 ? -9.137 8.610 1.188 1.00 93.81 121 GLY A O 1
ATOM 982 N N . LYS A 1 122 ? -8.117 10.236 2.358 1.00 96.00 122 LYS A N 1
ATOM 983 C CA . LYS A 1 122 ? -8.883 10.051 3.608 1.00 96.00 122 LYS A CA 1
ATOM 984 C C . LYS A 1 122 ? -10.389 9.976 3.410 1.00 96.00 122 LYS A C 1
ATOM 986 O O . LYS A 1 122 ? -11.022 9.028 3.880 1.00 96.00 122 LYS A O 1
ATOM 991 N N . ASP A 1 123 ? -10.951 10.950 2.705 1.00 97.06 123 ASP A N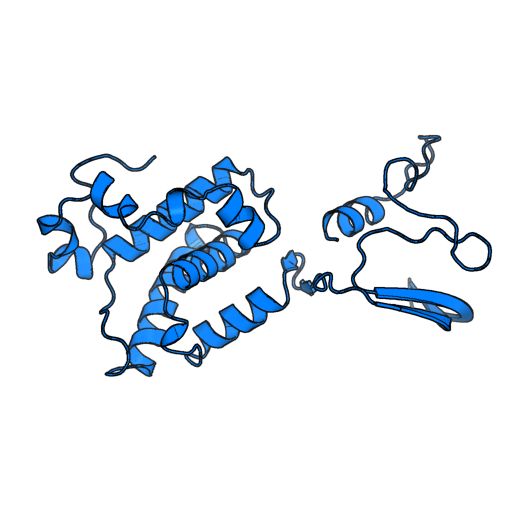 1
ATOM 992 C CA . ASP A 1 123 ? -12.402 11.126 2.611 1.00 97.06 123 ASP A CA 1
ATOM 993 C C . ASP A 1 123 ? -13.076 9.958 1.888 1.00 97.06 123 ASP A C 1
ATOM 995 O O . ASP A 1 123 ? -14.141 9.496 2.295 1.00 97.06 123 ASP A O 1
ATOM 999 N N . LYS A 1 124 ? -12.432 9.439 0.838 1.00 97.25 124 LYS A N 1
ATOM 1000 C CA . LYS A 1 124 ? -12.942 8.303 0.062 1.00 97.25 124 LYS A CA 1
ATOM 1001 C C . LYS A 1 124 ? -12.609 6.961 0.711 1.00 97.25 124 LYS A C 1
ATOM 1003 O O . LYS A 1 124 ? -13.432 6.054 0.660 1.00 97.25 124 LYS A O 1
ATOM 1008 N N . ALA A 1 125 ? -11.439 6.831 1.337 1.00 97.69 125 ALA A N 1
ATOM 1009 C CA . ALA A 1 125 ? -11.009 5.597 1.991 1.00 97.69 125 ALA A CA 1
ATOM 1010 C C . ALA A 1 125 ? -11.823 5.286 3.253 1.00 97.69 125 ALA A C 1
ATOM 1012 O O . ALA A 1 125 ? -12.163 4.134 3.501 1.00 97.69 125 ALA A O 1
ATOM 1013 N N . THR A 1 126 ? -12.170 6.307 4.041 1.00 98.31 126 THR A N 1
ATOM 1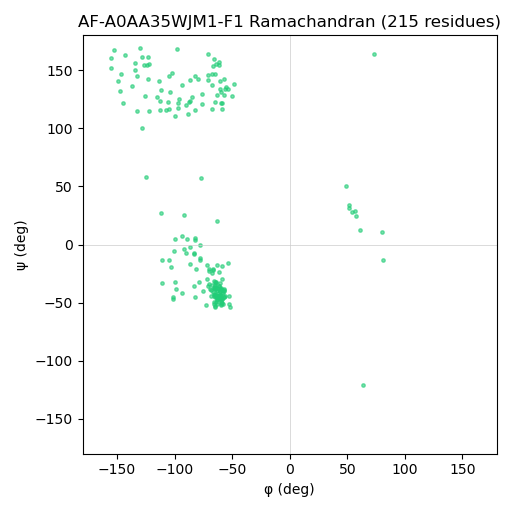014 C CA . THR A 1 126 ? -12.872 6.143 5.324 1.00 98.31 126 THR A CA 1
ATOM 1015 C C . THR A 1 126 ? -14.148 5.291 5.225 1.00 98.31 126 THR A C 1
ATOM 1017 O O . THR A 1 126 ? -14.250 4.305 5.958 1.00 98.31 126 THR A O 1
ATOM 1020 N N . PRO A 1 127 ? -15.127 5.587 4.342 1.00 98.06 127 PRO A N 1
ATOM 1021 C CA . PRO A 1 127 ? -16.319 4.746 4.212 1.00 98.06 127 PRO A CA 1
ATOM 1022 C C . PRO A 1 127 ? -16.004 3.327 3.712 1.00 98.06 127 PRO A C 1
ATOM 1024 O O . PRO A 1 127 ? -16.658 2.383 4.155 1.00 98.06 127 PRO A O 1
ATOM 1027 N N . ILE A 1 128 ? -14.990 3.158 2.854 1.00 97.81 128 ILE A N 1
ATOM 1028 C CA . ILE A 1 128 ? -14.570 1.847 2.332 1.00 97.81 128 ILE A CA 1
ATOM 1029 C C . ILE A 1 128 ? -14.015 0.978 3.465 1.00 97.81 128 ILE A C 1
ATOM 1031 O O . ILE A 1 128 ? -14.479 -0.143 3.660 1.00 97.81 128 ILE A O 1
ATOM 1035 N N . ILE A 1 129 ? -13.096 1.519 4.270 1.00 98.12 129 ILE A N 1
ATOM 1036 C CA . ILE A 1 129 ? -12.498 0.835 5.427 1.00 98.12 129 ILE A CA 1
ATOM 1037 C C . ILE A 1 129 ? -13.588 0.418 6.419 1.00 98.12 129 ILE A C 1
ATOM 1039 O O . ILE A 1 129 ? -13.687 -0.748 6.804 1.00 98.12 129 ILE A O 1
ATOM 1043 N N . ARG A 1 130 ? -14.452 1.365 6.802 1.00 97.50 130 ARG A N 1
ATOM 1044 C CA . ARG A 1 130 ? -15.544 1.143 7.762 1.00 97.50 130 ARG A CA 1
ATOM 1045 C C . ARG A 1 130 ? -16.496 0.035 7.317 1.00 97.50 130 ARG A C 1
ATOM 1047 O O . ARG A 1 130 ? -16.930 -0.759 8.153 1.00 97.50 130 ARG A O 1
ATOM 1054 N N . GLN A 1 131 ? -16.843 -0.010 6.032 1.00 96.81 131 GLN A N 1
ATOM 1055 C CA . GLN A 1 131 ? -17.720 -1.047 5.493 1.00 96.81 131 GLN A CA 1
ATOM 1056 C C . GLN A 1 131 ? -16.989 -2.384 5.337 1.00 96.81 131 GLN A C 1
ATOM 1058 O O . GLN A 1 131 ? -17.556 -3.422 5.668 1.00 96.81 131 GLN A O 1
ATOM 1063 N N . GLY A 1 132 ? -15.734 -2.369 4.885 1.00 96.19 132 GLY A N 1
ATOM 1064 C CA . GLY A 1 132 ? -14.917 -3.569 4.714 1.00 96.19 132 GLY A CA 1
ATOM 1065 C C . GLY A 1 132 ? -14.726 -4.332 6.024 1.00 96.19 132 GLY A C 1
ATOM 1066 O O . GLY A 1 132 ? -14.947 -5.539 6.063 1.00 96.19 132 GLY A O 1
ATOM 1067 N N . ILE A 1 133 ? -14.409 -3.631 7.122 1.00 95.94 133 ILE A N 1
ATOM 1068 C CA . ILE A 1 133 ? -14.249 -4.267 8.441 1.00 95.94 133 ILE A CA 1
ATOM 1069 C C . ILE A 1 133 ? -15.573 -4.894 8.898 1.00 95.94 133 ILE A C 1
ATOM 1071 O O . ILE A 1 133 ? -15.578 -6.034 9.360 1.00 95.94 133 ILE A O 1
ATOM 1075 N N . ARG A 1 134 ? -16.700 -4.178 8.754 1.00 94.81 134 ARG A N 1
ATOM 1076 C CA . ARG A 1 134 ? -18.030 -4.712 9.097 1.00 94.81 134 ARG A CA 1
ATOM 1077 C C . ARG A 1 134 ? -18.344 -5.973 8.289 1.00 94.81 134 ARG A C 1
ATOM 1079 O O . ARG A 1 134 ? -18.642 -7.004 8.880 1.00 94.81 134 ARG A O 1
ATOM 1086 N N . ASN A 1 135 ? -18.172 -5.917 6.968 1.00 94.69 135 ASN A N 1
ATOM 1087 C CA . ASN A 1 135 ? -18.389 -7.062 6.084 1.00 94.69 135 ASN A CA 1
ATOM 1088 C C . ASN A 1 135 ? -17.521 -8.263 6.479 1.00 94.69 135 ASN A C 1
ATOM 1090 O O . ASN A 1 135 ? -18.021 -9.384 6.532 1.00 94.69 135 ASN A O 1
ATOM 1094 N N . TYR A 1 136 ? -16.236 -8.043 6.771 1.00 94.69 136 TYR A N 1
ATOM 1095 C CA . TYR A 1 136 ? -15.332 -9.116 7.179 1.00 94.69 136 TYR A CA 1
ATOM 1096 C C . TYR A 1 136 ? -15.797 -9.790 8.478 1.00 94.69 136 TYR A C 1
ATOM 1098 O O . TYR A 1 136 ? -15.839 -11.022 8.550 1.00 94.69 136 TYR A O 1
ATOM 1106 N N . ILE A 1 137 ? -16.169 -8.991 9.486 1.00 92.31 137 ILE A N 1
ATOM 1107 C CA . ILE A 1 137 ? -16.669 -9.481 10.778 1.00 92.31 137 ILE A CA 1
ATOM 1108 C C . ILE A 1 137 ? -17.968 -10.274 10.589 1.00 92.31 137 ILE A C 1
ATOM 1110 O O . ILE A 1 137 ? -18.092 -11.361 11.152 1.00 92.31 137 ILE A O 1
ATOM 1114 N N . ASP A 1 138 ? -18.899 -9.777 9.773 1.00 91.81 138 ASP A N 1
ATOM 1115 C CA . ASP A 1 138 ? -20.184 -10.435 9.514 1.00 91.81 138 ASP A CA 1
ATOM 1116 C C . ASP A 1 138 ? -20.002 -11.788 8.806 1.00 91.81 138 ASP A C 1
ATOM 1118 O O . ASP A 1 138 ? -20.602 -12.789 9.202 1.00 91.81 138 ASP A O 1
ATOM 1122 N N . GLN A 1 139 ? -19.122 -11.857 7.802 1.00 91.94 139 GLN A N 1
ATOM 1123 C CA . GLN A 1 139 ? -18.825 -13.099 7.072 1.00 91.94 139 GLN A CA 1
ATOM 1124 C C . GLN A 1 139 ? -18.047 -14.123 7.914 1.00 91.94 139 GLN A C 1
ATOM 1126 O O . GLN A 1 139 ? -18.097 -15.324 7.649 1.00 91.94 139 GLN A O 1
ATOM 1131 N N . ASN A 1 140 ? -17.346 -13.666 8.955 1.00 87.81 140 ASN A N 1
ATOM 1132 C CA . ASN A 1 140 ? -16.580 -14.506 9.876 1.00 87.81 140 ASN A CA 1
ATOM 1133 C C . ASN A 1 140 ? -17.192 -14.548 11.285 1.00 87.81 140 ASN A C 1
ATOM 1135 O O . ASN A 1 140 ? -16.489 -14.792 12.277 1.00 87.81 140 ASN A O 1
ATOM 1139 N N . TYR A 1 141 ? -18.510 -14.346 11.374 1.00 82.75 141 TYR A N 1
ATOM 1140 C CA . TYR A 1 141 ? -19.239 -14.347 12.635 1.00 82.75 141 TYR A CA 1
ATOM 1141 C C . TYR A 1 141 ? -18.981 -15.631 13.439 1.00 82.75 141 TYR A C 1
ATOM 1143 O O . TYR A 1 141 ? -18.986 -16.745 12.912 1.00 82.75 141 TYR A O 1
ATOM 1151 N N . GLY A 1 142 ? -18.717 -15.475 14.738 1.00 77.62 142 GLY A N 1
ATOM 1152 C CA . GLY A 1 142 ? -18.404 -16.580 15.650 1.00 77.62 142 GLY A CA 1
ATOM 1153 C C . GLY A 1 142 ? -16.952 -17.076 15.609 1.00 77.62 142 GLY A C 1
ATOM 1154 O O . GLY A 1 142 ? -16.541 -17.770 16.537 1.00 77.62 142 GLY A O 1
ATOM 1155 N N . LYS A 1 143 ? -16.154 -16.695 14.600 1.00 77.44 143 LYS A N 1
ATOM 1156 C CA . LYS A 1 143 ? -14.698 -16.944 14.566 1.00 77.44 143 LYS A CA 1
ATOM 1157 C C . LYS A 1 143 ? -13.914 -15.755 15.112 1.00 77.44 143 LYS A C 1
ATOM 1159 O O . LYS A 1 143 ? -12.974 -15.935 15.881 1.00 77.44 143 LYS A O 1
ATOM 1164 N N . VAL A 1 144 ? -14.325 -14.540 14.749 1.00 73.69 144 VAL A N 1
ATOM 1165 C CA . VAL A 1 144 ? -13.692 -13.301 15.216 1.00 73.69 144 VAL A CA 1
ATOM 1166 C C . VAL A 1 144 ? -14.310 -12.874 16.547 1.00 73.69 144 VAL A C 1
ATOM 1168 O O . VAL A 1 144 ? -15.522 -12.708 16.656 1.00 73.69 144 VAL A O 1
ATOM 1171 N N . LYS A 1 145 ? -13.475 -12.704 17.581 1.00 64.12 145 LYS A N 1
ATOM 1172 C CA . LYS A 1 145 ? -13.924 -12.296 18.927 1.00 64.12 145 LYS A CA 1
ATOM 1173 C C . LYS A 1 145 ? -14.153 -10.788 19.072 1.00 64.12 145 LYS A C 1
ATOM 1175 O O . LYS A 1 145 ? -14.862 -10.371 19.986 1.00 64.12 145 LYS A O 1
ATOM 1180 N N . ASN A 1 146 ? -13.551 -9.979 18.201 1.00 66.69 146 ASN A N 1
ATOM 1181 C CA . ASN A 1 146 ? -13.635 -8.523 18.272 1.00 66.69 146 ASN A CA 1
ATOM 1182 C C . ASN A 1 146 ? -14.833 -8.010 17.474 1.00 66.69 146 ASN A C 1
ATOM 1184 O O . ASN A 1 146 ? -14.921 -8.205 16.265 1.00 66.69 146 ASN A O 1
ATOM 1188 N N . VAL A 1 147 ? -15.739 -7.330 18.173 1.00 82.56 147 VAL A N 1
ATOM 1189 C CA . VAL A 1 147 ? -16.859 -6.606 17.568 1.00 82.56 147 VAL A CA 1
ATOM 1190 C C . VAL A 1 147 ? -16.346 -5.267 17.045 1.00 82.56 147 VAL A C 1
ATOM 1192 O O . VAL A 1 147 ? -15.502 -4.636 17.685 1.00 82.56 147 VAL A O 1
ATOM 1195 N N . TYR A 1 148 ? -16.873 -4.835 15.901 1.00 92.31 148 TYR A N 1
ATOM 1196 C CA . TYR A 1 148 ? -16.587 -3.528 15.321 1.00 92.31 148 TYR A CA 1
ATOM 1197 C C . TYR A 1 148 ? -16.731 -2.400 16.362 1.00 92.31 148 TYR A C 1
ATOM 1199 O O . TYR A 1 148 ? -17.676 -2.387 17.156 1.00 92.31 148 TYR A O 1
ATOM 1207 N N . ASN A 1 149 ? -15.795 -1.448 16.350 1.00 95.06 149 ASN A N 1
ATOM 1208 C CA . ASN A 1 149 ? -15.835 -0.244 17.175 1.00 95.06 149 ASN A CA 1
ATOM 1209 C C . ASN A 1 149 ? -15.523 0.973 16.296 1.00 95.06 149 ASN A C 1
ATOM 1211 O O . ASN A 1 149 ? -14.418 1.093 15.757 1.00 95.06 149 ASN A O 1
ATOM 1215 N N . GLU A 1 150 ? -16.515 1.850 16.141 1.00 97.12 150 GLU A N 1
ATOM 1216 C CA . GLU A 1 150 ? -16.445 3.035 15.288 1.00 97.12 150 GLU A CA 1
ATOM 1217 C C . GLU A 1 150 ? -15.323 3.985 15.714 1.00 97.12 150 GLU A C 1
ATOM 1219 O O . GLU A 1 150 ? -14.493 4.361 14.885 1.00 97.12 150 GLU A O 1
ATOM 1224 N N . THR A 1 151 ? -15.244 4.314 17.005 1.00 97.50 151 THR A N 1
ATOM 1225 C CA . THR A 1 151 ? -14.239 5.242 17.532 1.00 97.50 151 THR A CA 1
ATOM 1226 C C . THR A 1 151 ? -12.818 4.709 17.345 1.00 97.50 151 THR A C 1
ATOM 1228 O O . THR A 1 151 ? -11.952 5.433 16.864 1.00 97.50 151 THR A O 1
ATOM 1231 N N . ILE A 1 152 ? -12.565 3.428 17.637 1.00 96.31 152 ILE A N 1
ATOM 1232 C CA . ILE A 1 152 ? -11.232 2.828 17.427 1.00 96.31 152 ILE A CA 1
ATOM 1233 C C . ILE A 1 152 ? -10.847 2.861 15.944 1.00 96.31 152 ILE A C 1
ATOM 1235 O O . ILE A 1 152 ? -9.729 3.243 15.598 1.00 96.31 152 ILE A O 1
ATOM 1239 N N . THR A 1 153 ? -11.776 2.484 15.064 1.00 97.06 153 THR A N 1
ATOM 1240 C CA . THR A 1 153 ? -11.535 2.450 13.615 1.00 97.06 153 THR A CA 1
ATOM 1241 C C . THR A 1 153 ? -11.168 3.839 13.094 1.00 97.06 153 THR A C 1
ATOM 1243 O O . THR A 1 153 ? -10.140 4.014 12.443 1.00 97.06 153 THR A O 1
ATOM 1246 N N . MET A 1 154 ? -11.973 4.846 13.428 1.00 98.00 154 MET A N 1
ATOM 1247 C CA . MET A 1 154 ? -11.759 6.230 13.004 1.00 98.00 154 MET A CA 1
ATOM 1248 C C . MET A 1 154 ? -10.476 6.837 13.590 1.00 98.00 154 MET A C 1
ATOM 1250 O O . MET A 1 154 ? -9.778 7.577 12.894 1.00 98.00 154 MET A O 1
ATOM 1254 N N . PHE A 1 155 ? -10.116 6.470 14.825 1.00 98.00 155 PHE A N 1
ATOM 1255 C CA . PHE A 1 155 ? -8.856 6.874 15.450 1.00 98.00 155 PHE A CA 1
ATOM 1256 C C . PHE A 1 155 ? -7.654 6.396 14.631 1.00 98.00 155 PHE A C 1
ATOM 1258 O O . PHE A 1 155 ? -6.802 7.202 14.261 1.00 98.00 155 PHE A O 1
ATOM 1265 N N . PHE A 1 156 ? -7.599 5.105 14.291 1.00 98.06 156 PHE A N 1
ATOM 1266 C CA . PHE A 1 156 ? -6.478 4.569 13.518 1.00 98.06 156 PHE A CA 1
ATOM 1267 C C . PHE A 1 156 ? -6.468 5.063 12.068 1.00 98.06 156 PHE A C 1
ATOM 1269 O O . PHE A 1 156 ? -5.391 5.344 11.551 1.00 98.06 156 PHE A O 1
ATOM 1276 N N . ILE A 1 157 ? -7.630 5.275 11.435 1.00 98.31 157 ILE A N 1
ATOM 1277 C CA . ILE A 1 157 ? -7.700 5.950 10.125 1.00 98.31 157 ILE A CA 1
ATOM 1278 C C . ILE A 1 157 ? -7.048 7.336 10.204 1.00 98.31 157 ILE A C 1
ATOM 1280 O O . ILE A 1 157 ? -6.271 7.704 9.323 1.00 98.31 157 ILE A O 1
ATOM 1284 N N . HIS A 1 158 ? -7.341 8.105 11.258 1.00 98.06 158 HIS A N 1
ATOM 1285 C CA . HIS A 1 158 ? -6.739 9.418 11.457 1.00 98.06 158 HIS A CA 1
ATOM 1286 C C . HIS A 1 158 ? -5.221 9.318 11.660 1.00 98.06 158 HIS A C 1
ATOM 1288 O O . HIS A 1 158 ? -4.483 10.010 10.967 1.00 98.06 158 HIS A O 1
ATOM 1294 N N . MET A 1 159 ? -4.754 8.440 12.553 1.00 98.19 159 MET A N 1
ATOM 1295 C CA . MET A 1 159 ? -3.324 8.278 12.841 1.00 98.19 159 MET A CA 1
ATOM 1296 C C . MET A 1 159 ? -2.520 7.841 11.611 1.00 98.19 159 MET A C 1
ATOM 1298 O O . MET A 1 159 ? -1.468 8.416 11.332 1.00 98.19 159 MET A O 1
ATOM 1302 N N . VAL A 1 160 ? -3.026 6.870 10.844 1.00 98.25 160 VAL A N 1
ATOM 1303 C CA . VAL A 1 160 ? -2.373 6.405 9.610 1.00 98.25 160 VAL A CA 1
ATOM 1304 C C . VAL A 1 160 ? -2.348 7.519 8.564 1.00 98.25 160 VAL A C 1
ATOM 1306 O O . VAL A 1 160 ? -1.311 7.745 7.949 1.00 98.25 160 VAL A O 1
ATOM 1309 N N . HIS A 1 161 ? -3.446 8.261 8.393 1.00 97.88 161 HIS A N 1
ATOM 1310 C CA . HIS A 1 161 ? -3.478 9.404 7.481 1.00 97.88 161 HIS A CA 1
ATOM 1311 C C . HIS A 1 161 ? -2.444 10.473 7.856 1.00 97.88 161 HIS A C 1
ATOM 1313 O O . HIS A 1 161 ? -1.671 10.902 7.006 1.00 97.88 161 HIS A O 1
ATOM 1319 N N . THR A 1 162 ? -2.391 10.880 9.126 1.00 97.25 162 THR A N 1
ATOM 1320 C CA . THR A 1 162 ? -1.424 11.885 9.591 1.00 97.25 162 THR A CA 1
ATOM 1321 C C . THR A 1 162 ? 0.017 11.412 9.380 1.00 97.25 162 THR A C 1
ATOM 1323 O O . THR A 1 162 ? 0.863 12.189 8.946 1.00 97.25 162 THR A O 1
ATOM 1326 N N . ALA A 1 163 ? 0.304 10.127 9.596 1.00 97.19 163 ALA A N 1
ATOM 1327 C CA . ALA A 1 163 ? 1.614 9.546 9.307 1.00 97.19 163 ALA A CA 1
ATOM 1328 C C . ALA A 1 163 ? 1.962 9.538 7.800 1.00 97.19 163 ALA A C 1
ATOM 1330 O O . ALA A 1 163 ? 3.109 9.799 7.430 1.00 97.19 163 ALA A O 1
ATOM 1331 N N . ILE A 1 164 ? 0.992 9.287 6.911 1.00 96.06 164 ILE A N 1
ATOM 1332 C CA . ILE A 1 164 ? 1.190 9.381 5.451 1.00 96.06 164 ILE A CA 1
ATOM 1333 C C . ILE A 1 164 ? 1.564 10.815 5.044 1.00 96.06 164 ILE A C 1
ATOM 1335 O O . ILE A 1 164 ? 2.502 11.014 4.267 1.00 96.06 164 ILE A O 1
ATOM 1339 N N . GLU A 1 165 ? 0.885 11.814 5.610 1.00 95.38 165 GLU A N 1
ATOM 1340 C CA . GLU A 1 165 ? 1.184 13.228 5.356 1.00 95.38 165 GLU A CA 1
ATOM 1341 C C . GLU A 1 165 ? 2.579 13.614 5.874 1.00 95.38 165 GLU A C 1
ATOM 1343 O O . GLU A 1 165 ? 3.371 14.211 5.148 1.00 95.38 165 GLU A O 1
ATOM 1348 N N . LEU A 1 166 ? 2.939 13.200 7.095 1.00 93.94 166 LEU A N 1
ATOM 1349 C CA . LEU A 1 166 ? 4.255 13.482 7.687 1.00 93.94 166 LEU A CA 1
ATOM 1350 C C . LEU A 1 166 ? 5.416 12.835 6.921 1.00 93.94 166 LEU A C 1
ATOM 1352 O O . LEU A 1 166 ? 6.510 13.398 6.858 1.00 93.94 166 LEU A O 1
ATOM 1356 N N . THR A 1 167 ? 5.188 11.671 6.313 1.00 91.62 167 THR A N 1
ATOM 1357 C CA . THR A 1 167 ? 6.174 11.003 5.448 1.00 91.62 167 THR A CA 1
ATOM 1358 C C . THR A 1 167 ? 6.185 11.561 4.021 1.00 91.62 167 THR A C 1
ATOM 1360 O O . THR A 1 167 ? 6.934 11.061 3.179 1.00 91.62 167 THR A O 1
ATOM 1363 N N . ASN A 1 168 ? 5.393 12.600 3.725 1.00 85.44 168 ASN A N 1
ATOM 1364 C CA . ASN A 1 168 ? 5.223 13.194 2.395 1.00 85.44 168 ASN A CA 1
ATOM 1365 C C . ASN A 1 168 ? 4.894 12.155 1.307 1.00 85.44 168 ASN A C 1
ATOM 1367 O O . ASN A 1 168 ? 5.355 12.277 0.171 1.00 85.44 168 ASN A O 1
ATOM 1371 N N . SER A 1 169 ? 4.151 11.093 1.652 1.00 79.19 169 SER A N 1
ATOM 1372 C CA . SER A 1 169 ? 3.846 9.980 0.734 1.00 79.19 169 SER A CA 1
ATOM 1373 C C . SER A 1 169 ? 5.089 9.369 0.052 1.00 79.19 169 SER A C 1
ATOM 1375 O O . SER A 1 169 ? 5.039 8.934 -1.105 1.00 79.19 169 SER A O 1
ATOM 1377 N N . SER A 1 170 ? 6.233 9.382 0.745 1.00 80.50 170 SER A N 1
ATOM 1378 C CA . SER A 1 170 ? 7.503 8.879 0.206 1.00 80.50 170 SER A CA 1
ATOM 1379 C C . SER A 1 170 ? 7.605 7.353 0.252 1.00 80.50 170 SER A C 1
ATOM 1381 O O . SER A 1 170 ? 8.187 6.768 -0.664 1.00 80.50 170 SER A O 1
ATOM 1383 N N . CYS A 1 171 ? 6.997 6.722 1.260 1.00 85.19 171 CYS A N 1
ATOM 1384 C CA . CYS A 1 171 ? 6.947 5.271 1.419 1.00 85.19 171 CYS A CA 1
ATOM 1385 C C . CYS A 1 171 ? 6.184 4.628 0.254 1.00 85.19 171 CYS A C 1
ATOM 1387 O O . CYS A 1 171 ? 5.073 5.042 -0.086 1.00 85.19 171 CYS A O 1
ATOM 1389 N N . ARG A 1 172 ? 6.791 3.621 -0.375 1.00 81.25 172 ARG A N 1
ATOM 1390 C CA . ARG A 1 172 ? 6.236 2.901 -1.531 1.00 81.25 172 ARG A CA 1
ATOM 1391 C C . ARG A 1 172 ? 5.677 1.536 -1.158 1.00 81.25 172 ARG A C 1
ATOM 1393 O O . ARG A 1 172 ? 4.878 1.001 -1.923 1.00 81.25 172 ARG A O 1
ATOM 1400 N N . THR A 1 173 ? 6.081 0.997 -0.013 1.00 84.44 173 THR A N 1
ATOM 1401 C CA . THR A 1 173 ? 5.530 -0.231 0.567 1.00 84.44 173 THR A CA 1
ATOM 1402 C C . THR A 1 173 ? 5.004 0.027 1.975 1.00 84.44 173 THR A C 1
ATOM 1404 O O . THR A 1 173 ? 5.368 1.014 2.624 1.00 84.44 173 THR A O 1
ATOM 1407 N N . PHE A 1 174 ? 4.144 -0.872 2.454 1.00 90.75 174 PHE A N 1
ATOM 1408 C CA . PHE A 1 174 ? 3.651 -0.814 3.824 1.00 90.75 174 PHE A CA 1
ATOM 1409 C C . PHE A 1 174 ? 4.780 -1.025 4.844 1.00 90.75 174 PHE A C 1
ATOM 1411 O O . PHE A 1 174 ? 4.798 -0.373 5.884 1.00 90.75 174 PHE A O 1
ATOM 1418 N N . GLU A 1 175 ? 5.747 -1.890 4.538 1.00 88.44 175 GLU A N 1
ATOM 1419 C CA . GLU A 1 175 ? 6.895 -2.163 5.404 1.00 88.44 175 GLU A CA 1
ATOM 1420 C C . GLU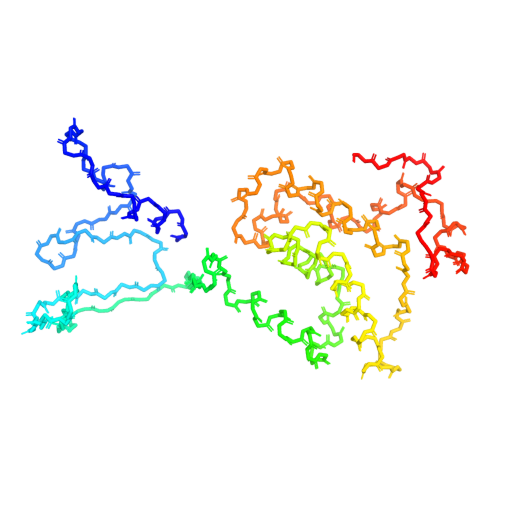 A 1 175 ? 7.759 -0.905 5.595 1.00 88.44 175 GLU A C 1
ATOM 1422 O O . GLU A 1 175 ? 8.034 -0.525 6.732 1.00 88.44 175 GLU A O 1
ATOM 1427 N N . GLU A 1 176 ? 8.081 -0.184 4.511 1.00 89.44 176 GLU A N 1
ATOM 1428 C CA . GLU A 1 176 ? 8.786 1.108 4.579 1.00 89.44 176 GLU A CA 1
ATOM 1429 C C . GLU A 1 176 ? 8.005 2.134 5.418 1.00 89.44 176 GLU A C 1
ATOM 1431 O O . GLU A 1 176 ? 8.585 2.918 6.171 1.00 89.44 176 GLU A O 1
ATOM 1436 N N . PHE A 1 177 ? 6.675 2.142 5.289 1.00 94.81 177 PHE A N 1
ATOM 1437 C CA . PHE A 1 177 ? 5.807 3.030 6.058 1.00 94.81 177 PHE A CA 1
ATOM 1438 C C . PHE A 1 177 ? 5.832 2.710 7.556 1.00 94.81 177 PHE A C 1
ATOM 1440 O O . PHE A 1 177 ? 5.944 3.622 8.378 1.00 94.81 177 PHE A O 1
ATOM 1447 N N . LEU A 1 178 ? 5.759 1.430 7.920 1.00 94.44 178 LEU A N 1
ATOM 1448 C CA . LEU A 1 178 ? 5.751 1.006 9.315 1.00 94.44 178 LEU A CA 1
ATOM 1449 C C . LEU A 1 178 ? 7.118 1.207 9.984 1.00 94.44 178 LEU A C 1
ATOM 1451 O O . LEU A 1 178 ? 7.169 1.615 11.143 1.00 94.44 178 LEU A O 1
ATOM 1455 N N . GLU A 1 179 ? 8.214 1.001 9.248 1.00 93.50 179 GLU A N 1
ATOM 1456 C CA . GLU A 1 179 ? 9.575 1.320 9.699 1.00 93.50 179 GLU A CA 1
ATOM 1457 C C . GLU A 1 179 ? 9.769 2.822 9.945 1.00 93.50 179 GLU A C 1
ATOM 1459 O O . GLU A 1 179 ? 10.395 3.212 10.932 1.00 93.50 179 GLU A O 1
ATOM 1464 N N . ALA A 1 180 ? 9.199 3.674 9.086 1.00 94.75 180 ALA A N 1
ATOM 1465 C CA . ALA A 1 180 ? 9.230 5.125 9.263 1.00 94.75 180 ALA A CA 1
ATOM 1466 C C . ALA A 1 180 ? 8.320 5.603 10.411 1.00 94.75 180 ALA A C 1
ATOM 1468 O O . ALA A 1 180 ? 8.607 6.614 11.057 1.00 94.75 180 ALA A O 1
ATOM 1469 N N . CYS A 1 181 ? 7.227 4.882 10.682 1.00 96.19 181 CYS A N 1
ATOM 1470 C CA . CYS A 1 181 ? 6.206 5.243 11.668 1.00 96.19 181 CYS A CA 1
ATOM 1471 C C . CYS A 1 181 ? 5.962 4.135 12.716 1.00 96.19 181 CYS A C 1
ATOM 1473 O O . CYS A 1 181 ? 4.815 3.720 12.913 1.00 96.19 181 CYS A O 1
ATOM 1475 N N . PRO A 1 182 ? 6.989 3.699 13.476 1.00 96.25 182 PRO A N 1
ATOM 1476 C CA . PRO A 1 182 ? 6.891 2.519 14.343 1.00 96.25 182 PRO A CA 1
ATOM 1477 C C . PRO A 1 182 ? 5.912 2.699 15.511 1.00 96.25 182 PRO A C 1
ATOM 1479 O O . PRO A 1 182 ? 5.396 1.726 16.057 1.00 96.25 182 PRO A O 1
ATOM 1482 N N . HIS A 1 183 ? 5.611 3.947 15.879 1.00 95.56 183 HIS A N 1
ATOM 1483 C CA . HIS A 1 183 ? 4.636 4.288 16.915 1.00 95.56 183 HIS A CA 1
ATOM 1484 C C . HIS A 1 183 ? 3.210 3.804 16.593 1.00 95.56 183 HIS A C 1
ATOM 1486 O O . HIS A 1 183 ? 2.426 3.607 17.514 1.00 95.56 183 HIS A O 1
ATOM 1492 N N . LEU A 1 184 ? 2.861 3.580 15.318 1.00 97.19 184 LEU A N 1
ATOM 1493 C CA . LEU A 1 184 ? 1.546 3.053 14.927 1.00 97.19 184 LEU A CA 1
ATOM 1494 C C . LEU A 1 184 ? 1.331 1.599 15.374 1.00 97.19 184 LEU A C 1
ATOM 1496 O O . LEU A 1 184 ? 0.189 1.177 15.571 1.00 97.19 184 LEU A O 1
ATOM 1500 N N . SER A 1 185 ? 2.421 0.855 15.572 1.00 95.06 185 SER A N 1
ATOM 1501 C CA . SER A 1 185 ? 2.404 -0.520 16.078 1.00 95.06 185 SER A CA 1
ATOM 1502 C C . SER A 1 185 ? 2.315 -0.602 17.603 1.00 95.06 185 SER A C 1
ATOM 1504 O O . SER A 1 185 ? 2.173 -1.701 18.136 1.00 95.06 185 SER A O 1
ATOM 1506 N N . ASP A 1 186 ? 2.404 0.526 18.320 1.00 94.88 186 ASP A N 1
ATOM 1507 C CA . ASP A 1 186 ? 2.306 0.544 19.778 1.00 94.88 186 ASP A CA 1
ATOM 1508 C C . ASP A 1 186 ? 0.880 0.158 20.226 1.00 94.88 186 ASP A C 1
ATOM 1510 O O . ASP A 1 186 ? -0.074 0.899 19.956 1.00 94.88 186 ASP A O 1
ATOM 1514 N N . PRO A 1 187 ? 0.699 -0.962 20.956 1.00 85.94 187 PRO A N 1
ATOM 1515 C CA . PRO A 1 187 ? -0.614 -1.377 21.443 1.00 85.94 187 PRO A CA 1
ATOM 1516 C C . PRO A 1 187 ? -1.234 -0.377 22.432 1.00 85.94 187 PRO A C 1
ATOM 1518 O O . PRO A 1 187 ? -2.443 -0.419 22.665 1.00 85.94 187 PRO A O 1
ATOM 1521 N N . GLN A 1 188 ? -0.437 0.520 23.021 1.00 92.44 188 GLN A N 1
ATOM 1522 C CA . GLN A 1 188 ? -0.902 1.544 23.955 1.00 92.44 188 GLN A CA 1
ATOM 1523 C C . GLN A 1 188 ? -1.257 2.869 23.277 1.00 92.44 188 GLN A C 1
ATOM 1525 O O . GLN A 1 188 ? -1.804 3.747 23.949 1.00 92.44 188 GLN A O 1
ATOM 1530 N N . LEU A 1 189 ? -1.045 3.014 21.963 1.00 96.12 189 LEU A N 1
ATOM 1531 C CA . LEU A 1 189 ? -1.249 4.281 21.256 1.00 96.12 189 LEU A CA 1
ATOM 1532 C C . LEU A 1 189 ? -2.643 4.880 21.503 1.00 96.12 189 LEU A C 1
ATOM 1534 O O . LEU A 1 189 ? -2.767 6.065 21.805 1.00 96.12 189 LEU A O 1
ATOM 1538 N N . LEU A 1 190 ? -3.690 4.053 21.452 1.00 96.12 190 LEU A N 1
ATOM 1539 C CA . LEU A 1 190 ? -5.066 4.478 21.727 1.00 96.12 190 LEU A CA 1
ATOM 1540 C C . LEU A 1 190 ? -5.235 5.022 23.158 1.00 96.12 190 LEU A C 1
ATOM 1542 O O . LEU A 1 190 ? -5.924 6.020 23.369 1.00 96.12 190 LEU A O 1
ATOM 1546 N N . SER A 1 191 ? -4.589 4.389 24.142 1.00 96.12 191 SER A N 1
ATOM 1547 C CA . SER A 1 191 ? -4.717 4.734 25.566 1.00 96.12 191 SER A CA 1
ATOM 1548 C C . SER A 1 191 ? -4.046 6.055 25.946 1.00 96.12 191 SER A C 1
ATOM 1550 O O . SER A 1 191 ? -4.394 6.650 26.962 1.00 96.12 191 SER A O 1
ATOM 1552 N N . HIS A 1 192 ? -3.137 6.565 25.110 1.00 96.62 192 HIS A N 1
ATOM 1553 C CA . HIS A 1 192 ? -2.586 7.912 25.271 1.00 96.62 192 HIS A CA 1
ATOM 1554 C C . HIS A 1 192 ? -3.610 9.015 24.959 1.00 96.62 192 HIS A C 1
ATOM 1556 O O . HIS A 1 192 ? -3.438 10.152 25.397 1.00 96.62 192 HIS A O 1
ATOM 1562 N N . HIS A 1 193 ? -4.656 8.688 24.197 1.00 97.94 193 HIS A N 1
ATOM 1563 C CA . HIS A 1 193 ? -5.665 9.633 23.721 1.00 97.94 193 HIS A CA 1
ATOM 1564 C C . HIS A 1 193 ? -7.031 9.421 24.378 1.00 97.94 193 HIS A C 1
ATOM 1566 O O . HIS A 1 193 ? -7.734 10.400 24.634 1.00 97.94 193 HIS A O 1
ATOM 1572 N N . TYR A 1 194 ? -7.386 8.176 24.701 1.00 98.12 194 TYR A N 1
ATOM 1573 C CA . TYR A 1 194 ? -8.695 7.835 25.244 1.00 98.12 194 TYR A CA 1
ATOM 1574 C C . TYR A 1 194 ? -8.645 7.128 26.597 1.00 98.12 194 TYR A C 1
ATOM 1576 O O . TYR A 1 194 ? -7.845 6.217 26.815 1.00 98.12 194 TYR A O 1
ATOM 1584 N N . SER A 1 195 ? -9.598 7.457 27.470 1.00 97.19 195 SER A N 1
ATOM 1585 C CA . SER A 1 195 ? -9.890 6.658 28.658 1.00 97.19 195 SER A CA 1
ATOM 1586 C C . SER A 1 195 ? -10.568 5.330 28.291 1.00 97.19 195 SER A C 1
ATOM 1588 O O . SER A 1 195 ? -11.397 5.255 27.378 1.00 97.19 195 SER A O 1
ATOM 1590 N N . LEU A 1 196 ? -10.284 4.267 29.055 1.00 94.38 196 LEU A N 1
ATOM 1591 C CA . LEU A 1 196 ? -10.912 2.948 28.863 1.00 94.38 196 LEU A CA 1
ATOM 1592 C C . LEU A 1 196 ? -12.445 3.015 28.938 1.00 94.38 196 LEU A C 1
ATOM 1594 O O . LEU A 1 196 ? -13.138 2.356 28.165 1.00 94.38 196 LEU A O 1
ATOM 1598 N N . SER A 1 197 ? -12.976 3.836 29.848 1.00 95.94 197 SER A N 1
ATOM 1599 C CA . SER A 1 197 ? -14.414 4.067 30.005 1.00 95.94 197 SER A CA 1
ATOM 1600 C C . SER A 1 197 ? -15.063 4.626 28.741 1.00 95.94 197 SER A C 1
ATOM 1602 O O . SER A 1 197 ? -16.175 4.222 28.403 1.00 95.94 197 SER A O 1
ATOM 1604 N N . ARG A 1 198 ? -14.373 5.522 28.025 1.00 95.44 198 ARG A N 1
ATOM 1605 C CA . ARG A 1 198 ? -14.894 6.137 26.804 1.00 95.44 198 ARG A CA 1
ATOM 1606 C C . ARG A 1 198 ? -14.893 5.141 25.653 1.00 95.44 198 ARG A C 1
ATOM 1608 O O . ARG A 1 198 ? -15.948 4.902 25.073 1.00 95.44 198 ARG A O 1
ATOM 1615 N N . VAL A 1 199 ? -13.758 4.488 25.390 1.00 93.88 199 VAL A N 1
ATOM 1616 C CA . VAL A 1 199 ? -13.601 3.531 24.272 1.00 93.88 199 VAL A CA 1
ATOM 1617 C C . VAL A 1 199 ? -14.540 2.329 24.388 1.00 93.88 199 VAL A C 1
ATOM 1619 O O . VAL A 1 199 ? -15.029 1.819 23.380 1.00 93.88 199 VAL A O 1
ATOM 1622 N N . HIS A 1 200 ? -14.797 1.853 25.609 1.00 93.00 200 HIS A N 1
ATOM 1623 C CA . HIS A 1 200 ? -15.647 0.683 25.843 1.00 93.00 200 HIS A CA 1
ATOM 1624 C C . HIS A 1 200 ? -17.143 1.006 25.947 1.00 93.00 200 HIS A C 1
ATOM 1626 O O . HIS A 1 200 ? -17.949 0.076 26.081 1.00 93.00 200 HIS A O 1
ATOM 1632 N N . SER A 1 201 ? -17.522 2.284 25.870 1.00 95.31 201 SER A N 1
ATOM 1633 C CA . SER A 1 201 ? -18.923 2.703 25.880 1.00 95.31 201 SER A CA 1
ATOM 1634 C C . SER A 1 201 ? -19.686 2.176 24.657 1.00 95.31 201 SER A C 1
ATOM 1636 O O . SER A 1 201 ? -19.112 1.862 23.610 1.00 95.31 201 SER A O 1
ATOM 1638 N N . SER A 1 202 ? -21.009 2.049 24.785 1.00 94.44 202 SER A N 1
ATOM 1639 C CA . SER A 1 202 ? -21.875 1.713 23.649 1.00 94.44 202 SER A CA 1
ATOM 1640 C C . SER A 1 202 ? -21.880 2.817 22.594 1.00 94.44 202 SER A C 1
ATOM 1642 O O . SER A 1 202 ? -21.997 2.519 21.414 1.00 94.44 202 SER A O 1
ATOM 1644 N N . GLU A 1 203 ? -21.736 4.073 23.008 1.00 96.12 203 GLU A N 1
ATOM 1645 C CA . GLU A 1 203 ? -21.675 5.227 22.111 1.00 96.12 203 GLU A CA 1
ATOM 1646 C C . GLU A 1 203 ? -20.411 5.178 21.241 1.00 96.12 203 GLU A C 1
ATOM 1648 O O . GLU A 1 203 ? -20.528 5.150 20.023 1.00 96.12 203 GLU A O 1
ATOM 1653 N N . ALA A 1 204 ? -19.223 4.991 21.834 1.00 95.69 204 ALA A N 1
ATOM 1654 C CA . ALA A 1 204 ? -17.963 4.875 21.085 1.00 95.69 204 ALA A CA 1
ATOM 1655 C C . ALA A 1 204 ? -17.947 3.714 20.078 1.00 95.69 204 ALA A C 1
ATOM 1657 O O . ALA A 1 204 ? -17.263 3.771 19.055 1.00 95.69 204 ALA A O 1
ATOM 1658 N N . ARG A 1 205 ? -18.687 2.634 20.365 1.00 93.69 205 ARG A N 1
ATOM 1659 C CA . ARG A 1 205 ? -18.819 1.512 19.428 1.00 93.69 205 ARG A CA 1
ATOM 1660 C C . ARG A 1 205 ? -19.596 1.880 18.167 1.00 93.69 205 ARG A C 1
ATOM 1662 O O . ARG A 1 205 ? -19.275 1.328 17.117 1.00 93.69 205 ARG A O 1
ATOM 1669 N N . ASN A 1 206 ? -20.600 2.747 18.276 1.00 94.62 206 ASN A N 1
ATOM 1670 C CA . ASN A 1 206 ? -21.529 3.056 17.189 1.00 94.62 206 ASN A CA 1
ATOM 1671 C C . ASN A 1 206 ? -21.188 4.365 16.468 1.00 94.62 206 ASN A C 1
ATOM 1673 O O . ASN A 1 206 ? -21.379 4.442 15.257 1.00 94.62 206 ASN A O 1
ATOM 1677 N N . ASP A 1 207 ? -20.630 5.338 17.189 1.00 96.25 207 ASP A N 1
ATOM 1678 C CA . ASP A 1 207 ? -20.354 6.688 16.711 1.00 96.25 207 ASP A CA 1
ATOM 1679 C C . ASP A 1 207 ? -18.898 7.103 16.972 1.00 96.25 207 ASP A C 1
ATOM 1681 O O . ASP A 1 207 ? -18.184 6.515 17.792 1.00 96.25 207 ASP A O 1
ATOM 1685 N N . TRP A 1 208 ? -18.444 8.128 16.244 1.00 96.81 208 TRP A N 1
ATOM 1686 C CA . TRP A 1 208 ? -17.156 8.772 16.495 1.00 96.81 208 TRP A CA 1
ATOM 1687 C C . TRP A 1 208 ? -17.254 9.680 17.717 1.00 96.81 208 TRP A C 1
ATOM 1689 O O . TRP A 1 208 ? -18.015 10.649 17.719 1.00 96.81 208 TRP A O 1
ATOM 1699 N N . LEU A 1 209 ? -16.433 9.399 18.725 1.00 97.81 209 LEU A N 1
ATOM 1700 C CA . LEU A 1 209 ? -16.216 10.286 19.858 1.00 97.81 209 LEU A CA 1
ATOM 1701 C C . LEU A 1 209 ? -14.798 10.837 19.804 1.00 97.81 209 LEU A C 1
ATOM 1703 O O . LEU A 1 209 ? -13.864 10.061 19.690 1.00 97.81 209 LEU A O 1
ATOM 1707 N N . GLU A 1 210 ? -14.630 12.148 19.978 1.00 97.12 210 GLU A N 1
ATOM 1708 C CA . GLU A 1 210 ? -13.298 12.763 20.097 1.00 97.12 210 GLU A CA 1
ATOM 1709 C C . GLU A 1 210 ? -12.521 12.226 21.319 1.00 97.12 210 GLU A C 1
ATOM 1711 O O . GLU A 1 210 ? -13.162 11.835 22.305 1.00 97.12 210 GLU A O 1
ATOM 1716 N N . PRO A 1 211 ? -11.173 12.244 21.314 1.00 97.44 211 PRO A N 1
ATOM 1717 C CA . PRO A 1 211 ? -10.355 11.872 22.472 1.00 97.44 211 PRO A CA 1
ATOM 1718 C C . PRO A 1 211 ? -10.653 12.694 23.730 1.00 97.44 211 PRO A C 1
ATOM 1720 O O . PRO A 1 211 ? -10.852 13.906 23.653 1.00 97.44 211 PRO A O 1
ATOM 1723 N N . ASP A 1 212 ? -10.624 12.059 24.905 1.00 97.56 212 ASP A N 1
ATOM 1724 C CA . ASP A 1 212 ? -10.856 12.712 26.203 1.00 97.56 212 ASP A CA 1
ATOM 1725 C C . ASP A 1 212 ? -9.592 12.945 27.044 1.00 97.56 212 ASP A C 1
ATOM 1727 O O . ASP A 1 212 ? -9.650 13.715 28.001 1.00 97.56 212 ASP A O 1
ATOM 1731 N N . LEU A 1 213 ? -8.453 12.329 26.704 1.00 97.50 213 LEU A N 1
ATOM 1732 C CA . LEU A 1 213 ? -7.184 12.529 27.421 1.00 97.50 213 LEU A CA 1
ATOM 1733 C 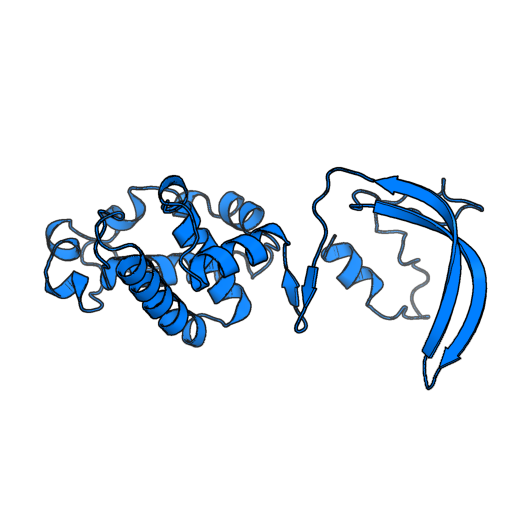C . LEU A 1 213 ? -6.238 13.485 26.692 1.00 97.50 213 LEU A C 1
ATOM 1735 O O . LEU A 1 213 ? -5.641 14.365 27.313 1.00 97.50 213 LEU A O 1
ATOM 1739 N N . LYS A 1 214 ? -6.087 13.313 25.374 1.00 97.06 214 LYS A N 1
ATOM 1740 C CA . LYS A 1 214 ? -5.183 14.119 24.545 1.00 97.06 214 LYS A CA 1
ATOM 1741 C C . LYS A 1 214 ? -5.758 14.290 23.136 1.00 97.06 214 LYS A C 1
ATOM 1743 O O . LYS A 1 214 ? -6.123 13.280 22.532 1.00 97.06 214 LYS A O 1
ATOM 1748 N N . PRO A 1 215 ? -5.793 15.515 22.576 1.00 96.06 215 PRO A N 1
ATOM 1749 C CA . PRO A 1 215 ? -6.289 15.737 21.219 1.00 96.06 215 PRO A CA 1
ATOM 1750 C C . PRO A 1 215 ? -5.449 14.990 20.174 1.00 96.06 215 PRO A C 1
ATOM 1752 O O . PRO A 1 215 ? -4.285 14.653 20.421 1.00 96.06 215 PRO A O 1
ATOM 1755 N N . LEU A 1 216 ? -6.054 14.727 19.015 1.00 93.62 216 LEU A N 1
ATOM 1756 C CA . LEU A 1 216 ? -5.351 14.156 17.866 1.00 93.62 216 LEU A CA 1
ATOM 1757 C C . LEU A 1 216 ? -4.336 15.167 17.295 1.00 93.62 216 LEU A C 1
ATOM 1759 O O . LEU A 1 216 ? -4.579 16.373 17.403 1.00 93.62 216 LEU A O 1
ATOM 1763 N N . PRO A 1 217 ? -3.200 14.687 16.757 1.00 88.31 217 PRO A N 1
ATOM 1764 C CA . PRO A 1 217 ? -2.189 15.521 16.107 1.00 88.31 217 PRO A CA 1
ATOM 1765 C C . PRO A 1 217 ? -2.653 16.130 14.778 1.00 88.31 217 PRO A C 1
ATOM 1767 O O . PRO A 1 217 ? -3.496 15.511 14.091 1.00 88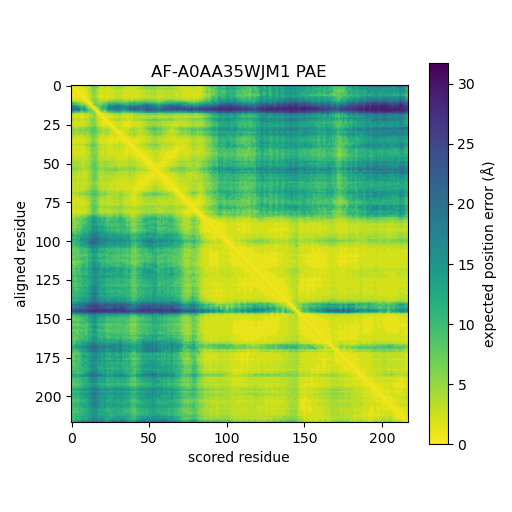.31 217 PRO A O 1
#

Mean predicted aligned error: 7.66 Å

Radius of gyration: 23.11 Å; Cα contacts (8 Å, |Δi|>4): 234; chains: 1; bounding box: 50×37×67 Å

Nearest PDB structures (foldseek):
  4hx6-assembly4_H  TM=8.687E-01  e=1.222E-03  Streptomyces globisporus
  4hx6-assembly1_B  TM=9.074E-01  e=5.612E-03  Streptomyces globisporus
  4hx6-assembly4_G  TM=8.602E-01  e=5.304E-03  Streptomyces globisporus
  4hx6-assembly3_E  TM=9.064E-01  e=1.465E-02  Streptomyces globisporus
  1rz0-assembly1_B  TM=8.614E-01  e=1.550E-02  Parageobacillus thermoglucosidasius

Solvent-accessible surface area (backbone atoms only — not comparable to full-atom values): 13194 Å² total; per-residue (Å²): 102,68,66,58,53,61,58,71,68,50,79,87,58,92,89,51,100,65,60,88,58,78,86,46,73,59,44,56,83,34,79,96,50,41,76,39,68,60,84,48,34,56,49,78,43,60,44,88,69,50,75,46,80,56,92,98,44,74,53,72,43,62,46,77,76,46,74,52,75,50,91,46,79,62,80,39,76,59,92,95,39,78,44,47,63,66,56,55,54,49,51,49,25,46,75,69,53,65,55,52,78,90,58,73,40,73,65,47,54,52,50,51,46,48,56,38,33,76,73,55,35,64,84,61,20,50,63,53,52,60,49,45,54,50,51,32,47,63,76,36,62,89,74,60,88,74,74,83,38,37,25,63,53,54,50,52,51,49,54,51,50,53,51,41,60,76,53,66,68,65,60,80,48,66,65,56,40,43,71,75,43,54,68,78,73,42,89,57,54,64,63,66,21,33,48,70,73,54,65,70,31,75,60,21,32,74,38,82,59,82,57,81,67,34,78,84,133

Foldseek 3Di:
DVVLVVLVVDDDDPPDPDDSCPPFDWFQPADVRPTDGPLAQKDFRWDFDDWDDDPPDIDTDTDTPDMDGDPRFDWDADPNDIDGPVLVVLLVCLQVLNDDLVCPDLLSLLSQLLVLCLVPNLVVSLVVSLVSVVVNCVVCPPSDPDDAFQQVSVLLNLVSNVLCVVVVVPDRHSVSSCVSVVVSVPPCNVVQFADPVQRPDPCRRVDHDATDNDGDD

InterPro domains:
  IPR002563 Flavin reductase like domain [PF01613] (4-85)
  IPR012349 FMN-binding split barrel [G3DSA:2.30.110.10] (1-102)
  IPR050268 NADH-dependent flavin reductase [PTHR30466] (3-95)

Secondary structure (DSSP, 8-state):
-HHHHHHHTSPP-TT----TTTTS-EES-SGGG--EETT-SEEEEEEEEEEEEETTEEEEEEEEEEEEE-SPPPEEEETTEEEEHHHHHHHHHHHTT-S-GGG-SHHHHHHHHHHHHHHH-HHHHHHHHHHHHHHHHHHTTTT--PPP-HHHHHHHHHHHHHHHHHTTT---SHHHHHHH-GGGG-TTGGGGT--HHHHTSHHHHHS----SSS---

pLDDT: mean 91.53, std 7.42, range [59.75, 98.31]

Organism: Geodia barretti (NCBI:txid519541)

Sequence (217 aa):
QANYSVHFSRPFQDSSDVCQFDSIPHHSSGHLGVPILNDCSSVLQCSTHDMHTVGDHHVWYGKVLHASQNDTPPLLYYDRSYRSIGDETFIRAFETATLGYEEWTHEAHLRMAWNYLTLHGKDKATPIIRQGIRNYIDQNYGKVKNVYNETITMFFIHMVHTAIELTNSSCRTFEEFLEACPHLSDPQLLSHHYSLSRVHSSEARNDWLEPDLKPLP